Protein 4EW6 (pdb70)

CATH classification: 3.40.50.720 (+1 more: 3.30.360.10)

Foldseek 3Di:
DDDDQAQEEEEEDDDDCCVPFVVVLQVPDRNYDDAEYEDPPDDDPPHHYYPDLVVVVPCVSHAAYEYAPQPVGLVSLLVCLVSLHAYHAEPPRHLDPVSVVVSVVSNVVSLHAYERAQLLCVAPQLVVLQVVLVPFAFAAKEWEAAEACCVPPNPDDQCQAQSNAALVVSVLLLVSSCCRRHPFAKAWPAKAFEPEPDGPHGAKMWTWIQGPVGHIYIYIGHHHCPDDGWGWMKTQTPLGIIQTDSNHWDARVRNTDDDTDRSSVSVVVSSVCVVVSYYHNDCSSVVRSVNNCSYDYHYDYHDD

Structure (mmCIF, N/CA/C/O backbone):
data_4EW6
#
_entry.id   4EW6
#
_cell.length_a   52.109
_cell.length_b   52.109
_cell.length_c   265.344
_cell.angle_alpha   90.00
_cell.angle_beta   90.00
_cell.angle_gamma   90.00
#
_symmetry.space_group_name_H-M   'P 43 21 2'
#
loop_
_entity.id
_entity.type
_entity.pdbx_description
1 polymer 'D-galactose-1-dehydrogenase protein'
2 water water
#
loop_
_atom_site.group_PDB
_atom_site.id
_atom_site.type_symbol
_atom_site.label_atom_id
_atom_site.label_alt_id
_atom_site.label_comp_id
_atom_site.label_asym_id
_atom_site.label_entity_id
_atom_site.label_seq_id
_atom_site.pdbx_PDB_ins_code
_atom_site.Cartn_x
_atom_site.Cartn_y
_atom_site.Cartn_z
_atom_site.occupancy
_atom_site.B_iso_or_equiv
_atom_site.auth_seq_id
_atom_site.auth_comp_id
_atom_site.auth_asym_id
_atom_site.auth_atom_id
_atom_site.pdbx_PDB_model_num
ATOM 1 N N . TYR A 1 19 ? 38.918 20.577 26.079 1.00 54.88 -4 TYR A N 1
ATOM 2 C CA . TYR A 1 19 ? 38.290 20.852 27.397 1.00 54.36 -4 TYR A CA 1
ATOM 3 C C . TYR A 1 19 ? 36.869 20.307 27.424 1.00 53.04 -4 TYR A C 1
ATOM 4 O O . TYR A 1 19 ? 36.332 19.884 26.399 1.00 53.09 -4 TYR A O 1
ATOM 13 N N . PHE A 1 20 ? 36.275 20.315 28.609 1.00 51.17 -3 PHE A N 1
ATOM 14 C CA . PHE A 1 20 ? 34.983 19.688 28.837 1.00 49.50 -3 PHE A CA 1
ATOM 15 C C . PHE A 1 20 ? 33.806 20.582 28.449 1.00 49.17 -3 PHE A C 1
ATOM 16 O O . PHE A 1 20 ? 33.757 21.761 28.802 1.00 49.08 -3 PHE A O 1
ATOM 24 N N . GLN A 1 21 ? 32.850 20.019 27.727 1.00 48.70 -2 GLN A N 1
ATOM 25 C CA . GLN A 1 21 ? 31.651 20.777 27.391 1.00 48.65 -2 GLN A CA 1
ATOM 26 C C . GLN A 1 21 ? 30.435 20.311 28.203 1.00 47.81 -2 GLN A C 1
ATOM 27 O O . GLN A 1 21 ? 29.976 19.179 28.058 1.00 46.91 -2 GLN A O 1
ATOM 33 N N . SER A 1 22 ? 29.923 21.196 29.052 1.00 47.30 -1 SER A N 1
ATOM 34 C CA . SER A 1 22 ? 28.751 20.889 29.864 1.00 47.22 -1 SER A CA 1
ATOM 35 C C . SER A 1 22 ? 27.476 21.034 29.041 1.00 46.92 -1 SER A C 1
ATOM 36 O O . SER A 1 22 ? 27.386 21.895 28.166 1.00 47.22 -1 SER A O 1
ATOM 47 N N . SER A 1 24 ? 23.021 20.877 29.331 1.00 42.98 2 SER A N 1
ATOM 48 C CA . SER A 1 24 ? 21.810 20.804 30.116 1.00 41.45 2 SER A CA 1
ATOM 49 C C . SER A 1 24 ? 20.900 19.712 29.478 1.00 39.89 2 SER A C 1
ATOM 50 O O . SER A 1 24 ? 21.056 19.385 28.297 1.00 38.84 2 SER A O 1
ATOM 53 N N . PRO A 1 25 ? 19.986 19.115 30.264 1.00 38.89 3 PRO A N 1
ATOM 54 C CA . PRO A 1 25 ? 19.114 18.093 29.653 1.00 38.41 3 PRO A CA 1
ATOM 55 C C . PRO A 1 25 ? 18.120 18.656 28.613 1.00 37.06 3 PRO A C 1
ATOM 56 O O . PRO A 1 25 ? 17.744 19.838 28.651 1.00 36.57 3 PRO A O 1
ATOM 60 N N . ILE A 1 26 ? 17.736 17.800 27.677 1.00 35.21 4 ILE A N 1
ATOM 61 C CA . ILE A 1 26 ? 16.615 18.089 26.790 1.00 33.81 4 ILE A CA 1
ATOM 62 C C . ILE A 1 26 ? 15.331 17.845 27.610 1.00 32.14 4 ILE A C 1
ATOM 63 O O . ILE A 1 26 ? 15.115 16.751 28.122 1.00 32.69 4 ILE A O 1
ATOM 68 N N . ASN A 1 27 ? 14.508 18.866 27.771 1.00 30.57 5 ASN A N 1
ATOM 69 C CA . ASN A 1 27 ? 13.252 18.720 28.505 1.00 30.17 5 ASN A CA 1
ATOM 70 C C . ASN A 1 27 ? 12.225 17.956 27.659 1.00 29.35 5 ASN A C 1
ATOM 71 O O . ASN A 1 27 ? 11.873 18.382 26.553 1.00 28.19 5 ASN A O 1
ATOM 76 N N . LEU A 1 28 ? 11.793 16.806 28.176 1.00 29.06 6 LEU A N 1
ATOM 77 C CA . LEU A 1 28 ? 10.937 15.855 27.457 1.00 28.45 6 LEU A CA 1
ATOM 78 C C . LEU A 1 28 ? 9.513 15.764 28.023 1.00 28.31 6 LEU A C 1
ATOM 79 O O . LEU A 1 28 ? 9.313 15.796 29.240 1.00 28.68 6 LEU A O 1
ATOM 84 N N . ALA A 1 29 ? 8.525 15.651 27.136 1.00 26.69 7 ALA A N 1
ATOM 85 C CA . ALA A 1 29 ? 7.173 15.312 27.566 1.00 26.02 7 ALA A CA 1
ATOM 86 C C . ALA A 1 29 ? 6.763 13.964 26.954 1.00 25.67 7 ALA A C 1
ATOM 87 O O . ALA A 1 29 ? 7.213 13.609 25.869 1.00 25.41 7 ALA A O 1
ATOM 89 N N . ILE A 1 30 ? 5.934 13.212 27.646 1.00 26.76 8 ILE A N 1
ATOM 90 C CA . ILE A 1 30 ? 5.406 11.958 27.094 1.00 27.84 8 ILE A CA 1
ATOM 91 C C . ILE A 1 30 ? 3.958 12.081 26.889 1.00 28.22 8 ILE A C 1
ATOM 92 O O . ILE A 1 30 ? 3.253 12.508 27.775 1.00 29.73 8 ILE A O 1
ATOM 97 N N . VAL A 1 31 ? 3.500 11.710 25.710 1.00 29.25 9 VAL A N 1
ATOM 98 C CA . VAL A 1 31 ? 2.094 11.672 25.418 1.00 30.49 9 VAL A CA 1
ATOM 99 C C . VAL A 1 31 ? 1.727 10.221 25.147 1.00 31.87 9 VAL A C 1
ATOM 100 O O . VAL A 1 31 ? 2.339 9.563 24.290 1.00 31.55 9 VAL A O 1
ATOM 104 N N . GLY A 1 32 ? 0.751 9.726 25.904 1.00 33.29 10 GLY A N 1
ATOM 105 C CA . GLY A 1 32 ? 0.252 8.375 25.761 1.00 36.24 10 GLY A CA 1
ATOM 106 C C . GLY A 1 32 ? 0.605 7.444 26.911 1.00 38.15 10 GLY A C 1
ATOM 107 O O . GLY A 1 32 ? 1.495 7.721 27.713 1.00 37.85 10 GLY A O 1
ATOM 108 N N . VAL A 1 33 ? -0.096 6.313 26.966 1.00 40.02 11 VAL A N 1
ATOM 109 C CA . VAL A 1 33 ? 0.092 5.323 28.026 1.00 41.83 11 VAL A CA 1
ATOM 110 C C . VAL A 1 33 ? 0.078 3.903 27.437 1.00 42.32 11 VAL A C 1
ATOM 111 O O . VAL A 1 33 ? -0.093 3.716 26.224 1.00 43.09 11 VAL A O 1
ATOM 115 N N . GLY A 1 34 ? 0.265 2.909 28.297 1.00 42.45 12 GLY A N 1
ATOM 116 C CA . GLY A 1 34 ? 0.237 1.536 27.862 1.00 42.02 12 GLY A CA 1
ATOM 117 C C . GLY A 1 34 ? 1.471 0.822 28.316 1.00 42.04 12 GLY A C 1
ATOM 118 O O . GLY A 1 34 ? 2.353 1.401 28.969 1.00 41.71 12 GLY A O 1
ATOM 119 N N . LYS A 1 35 ? 1.512 -0.449 27.946 1.00 42.00 13 LYS A N 1
ATOM 120 C CA . LYS A 1 35 ? 2.592 -1.363 28.266 1.00 42.09 13 LYS A CA 1
ATOM 121 C C . LYS A 1 35 ? 4.027 -0.897 27.894 1.00 41.11 13 LYS A C 1
ATOM 122 O O . LYS A 1 35 ? 4.940 -0.973 28.726 1.00 41.37 13 LYS A O 1
ATOM 128 N N . ILE A 1 36 ? 4.206 -0.461 26.644 1.00 39.84 14 ILE A N 1
ATOM 129 C CA . ILE A 1 36 ? 5.474 0.038 26.102 1.00 38.88 14 ILE A CA 1
ATOM 130 C C . ILE A 1 36 ? 5.921 1.308 26.850 1.00 37.66 14 ILE A C 1
ATOM 131 O O . ILE A 1 36 ? 7.119 1.496 27.098 1.00 37.47 14 ILE A O 1
ATOM 136 N N . VAL A 1 37 ? 4.959 2.147 27.237 1.00 36.28 15 VAL A N 1
ATOM 137 C CA . VAL A 1 37 ? 5.251 3.326 28.045 1.00 35.61 15 VAL A CA 1
ATOM 138 C C . VAL A 1 37 ? 5.883 2.947 29.409 1.00 35.98 15 VAL A C 1
ATOM 139 O O . VAL A 1 37 ? 6.943 3.477 29.753 1.00 35.50 15 VAL A O 1
ATOM 143 N N . ARG A 1 38 ? 5.266 2.005 30.139 1.00 35.88 16 ARG A N 1
ATOM 144 C CA . ARG A 1 38 ? 5.810 1.492 31.428 1.00 36.50 16 ARG A CA 1
ATOM 145 C C . ARG A 1 38 ? 7.057 0.609 31.327 1.00 35.23 16 ARG A C 1
ATOM 146 O O . ARG A 1 38 ? 7.957 0.730 32.143 1.00 34.39 16 ARG A O 1
ATOM 154 N N . ASP A 1 39 ? 7.079 -0.324 30.376 1.00 34.98 17 ASP A N 1
ATOM 155 C CA . ASP A 1 39 ? 8.190 -1.308 30.289 1.00 35.16 17 ASP A CA 1
ATOM 156 C C . ASP A 1 39 ? 9.411 -0.743 29.580 1.00 33.95 17 ASP A C 1
ATOM 157 O O . ASP A 1 39 ? 10.541 -1.174 29.833 1.00 34.19 17 ASP A O 1
ATOM 162 N N . GLN A 1 40 ? 9.187 0.185 28.653 1.00 32.44 18 GLN A N 1
ATOM 163 C CA . GLN A 1 40 ? 10.290 0.648 27.814 1.00 31.29 18 GLN A CA 1
ATOM 164 C C . GLN A 1 40 ? 10.618 2.124 27.898 1.00 30.62 18 GLN A C 1
ATOM 165 O O . GLN A 1 40 ? 11.798 2.510 28.129 1.00 31.23 18 GLN A O 1
ATOM 171 N N . HIS A 1 41 ? 9.612 2.966 27.681 1.00 29.72 19 HIS A N 1
ATOM 172 C CA . HIS A 1 41 ? 9.894 4.410 27.601 1.00 29.18 19 HIS A CA 1
ATOM 173 C C . HIS A 1 41 ? 10.370 4.965 28.933 1.00 28.53 19 HIS A C 1
ATOM 174 O O . HIS A 1 41 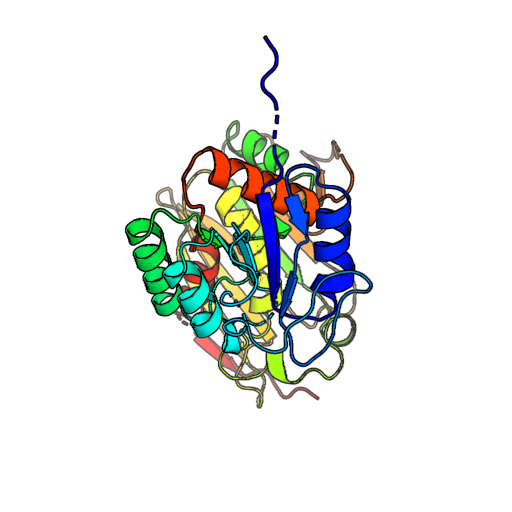? 11.519 5.364 29.060 1.00 29.25 19 HIS A O 1
ATOM 181 N N . LEU A 1 42 ? 9.500 4.956 29.930 1.00 27.95 20 LEU A N 1
ATOM 182 C CA . LEU A 1 42 ? 9.830 5.532 31.221 1.00 29.02 20 LEU A CA 1
ATOM 183 C C . LEU A 1 42 ? 11.170 5.014 31.807 1.00 29.27 20 LEU A C 1
ATOM 184 O O . LEU A 1 42 ? 12.016 5.826 32.193 1.00 29.29 20 LEU A O 1
ATOM 189 N N . PRO A 1 43 ? 11.355 3.671 31.874 1.00 29.59 21 PRO A N 1
ATOM 190 C CA . PRO A 1 43 ? 12.652 3.141 32.313 1.00 29.76 21 PRO A CA 1
ATOM 191 C C . PRO A 1 43 ? 13.860 3.626 31.518 1.00 29.73 21 PRO A C 1
ATOM 192 O O . PRO A 1 43 ? 14.892 3.882 32.122 1.00 30.04 21 PRO A O 1
ATOM 196 N N . SER A 1 44 ? 13.764 3.724 30.191 1.00 28.78 22 SER A N 1
ATOM 197 C CA . SER A 1 44 ? 14.897 4.229 29.438 1.00 28.52 22 SER A CA 1
ATOM 198 C C . SER A 1 44 ? 15.110 5.715 29.705 1.00 28.44 22 SER A C 1
ATOM 199 O O . SER A 1 44 ? 16.247 6.180 29.764 1.00 28.12 22 SER A O 1
ATOM 202 N N . ILE A 1 45 ? 14.020 6.459 29.859 1.00 28.73 23 ILE A N 1
ATOM 203 C CA . ILE A 1 45 ? 14.146 7.887 30.091 1.00 29.63 23 ILE A CA 1
ATOM 204 C C . ILE A 1 45 ? 14.819 8.109 31.444 1.00 30.92 23 ILE A C 1
ATOM 205 O O . ILE A 1 45 ? 15.776 8.899 31.544 1.00 30.36 23 ILE A O 1
ATOM 210 N N . ALA A 1 46 ? 14.352 7.369 32.459 1.00 32.03 24 ALA A N 1
ATOM 211 C CA . ALA A 1 46 ? 14.914 7.459 33.819 1.00 33.37 24 ALA A CA 1
ATOM 212 C C . ALA A 1 46 ? 16.441 7.295 33.852 1.00 34.22 24 ALA A C 1
ATOM 213 O O . ALA A 1 46 ? 17.090 7.988 34.624 1.00 34.78 24 ALA A O 1
ATOM 215 N N . LYS A 1 47 ? 17.000 6.414 33.013 1.00 34.87 25 LYS A N 1
ATOM 216 C CA . LYS A 1 47 ? 18.456 6.227 32.931 1.00 36.08 25 LYS A CA 1
ATOM 217 C C . LYS A 1 47 ? 19.175 7.257 32.086 1.00 35.74 25 LYS A C 1
ATOM 218 O O . LYS A 1 47 ? 20.403 7.384 32.189 1.00 36.40 25 LYS A O 1
ATOM 224 N N . ASN A 1 48 ? 18.462 7.961 31.210 1.00 34.83 26 ASN A N 1
ATOM 225 C CA . ASN A 1 48 ? 19.163 8.838 30.251 1.00 34.08 26 ASN A CA 1
ATOM 226 C C . ASN A 1 48 ? 19.341 10.271 30.729 1.00 33.78 26 ASN A C 1
ATOM 227 O O . ASN A 1 48 ? 18.370 10.997 30.881 1.00 34.57 26 ASN A O 1
ATOM 232 N N . ALA A 1 49 ? 20.586 10.685 30.945 1.00 33.46 27 ALA A N 1
ATOM 233 C CA . ALA A 1 49 ? 20.855 11.980 31.567 1.00 33.24 27 ALA A CA 1
ATOM 234 C C . ALA A 1 49 ? 20.722 13.168 30.608 1.00 33.34 27 ALA A C 1
ATOM 235 O O . ALA A 1 49 ? 20.703 14.321 31.045 1.00 33.97 27 ALA A O 1
ATOM 237 N N . ASN A 1 50 ? 20.621 12.904 29.305 1.00 32.79 28 ASN A N 1
ATOM 238 C CA . ASN A 1 50 ? 20.397 13.982 28.331 1.00 31.53 28 ASN A CA 1
ATOM 239 C C . ASN A 1 50 ? 18.956 14.440 28.251 1.00 30.14 28 ASN A C 1
ATOM 240 O O . ASN A 1 50 ? 18.655 15.373 27.538 1.00 31.10 28 ASN A O 1
ATOM 245 N N . PHE A 1 51 ? 18.079 13.787 29.000 1.00 28.97 29 PHE A N 1
ATOM 246 C CA . PHE A 1 51 ? 16.655 14.114 29.027 1.00 28.06 29 PHE A CA 1
ATOM 247 C C . PHE A 1 51 ? 16.177 14.383 30.463 1.00 28.80 29 PHE A C 1
ATOM 248 O O . PHE A 1 51 ? 16.608 13.745 31.421 1.00 27.88 29 PHE A O 1
ATOM 256 N N . LYS A 1 52 ? 15.252 15.314 30.594 1.00 29.15 30 LYS A N 1
ATOM 257 C CA . LYS A 1 52 ? 14.585 15.527 31.852 1.00 30.11 30 LYS A CA 1
ATOM 258 C C . LYS A 1 52 ? 13.126 15.365 31.547 1.00 29.50 30 LYS A C 1
ATOM 259 O O . LYS A 1 52 ? 12.632 16.052 30.671 1.00 30.31 30 LYS A O 1
ATOM 265 N N . LEU A 1 53 ? 12.429 14.490 32.258 1.00 29.99 31 LEU A N 1
ATOM 266 C CA . LEU A 1 53 ? 11.000 14.289 32.001 1.00 30.50 31 LEU A CA 1
ATOM 267 C C . LEU A 1 53 ? 10.254 15.320 32.788 1.00 31.64 31 LEU A C 1
ATOM 268 O O . LEU A 1 53 ? 10.226 15.263 34.027 1.00 32.08 31 LEU A O 1
ATOM 273 N N . VAL A 1 54 ? 9.654 16.258 32.072 1.00 31.55 32 VAL A N 1
ATOM 274 C CA . VAL A 1 54 ? 9.071 17.424 32.683 1.00 32.99 32 VAL A CA 1
ATOM 275 C C . VAL A 1 54 ? 7.533 17.385 32.707 1.00 33.01 32 VAL A C 1
ATOM 276 O O . VAL A 1 54 ? 6.926 18.050 33.539 1.00 34.46 32 VAL A O 1
ATOM 280 N N . ALA A 1 55 ? 6.903 16.624 31.811 1.00 32.59 33 ALA A N 1
ATOM 281 C CA . ALA A 1 55 ? 5.430 16.541 31.759 1.00 31.28 33 ALA A CA 1
ATOM 282 C C . ALA A 1 55 ? 4.908 15.316 31.019 1.00 30.62 33 ALA A C 1
ATOM 283 O O . ALA A 1 55 ? 5.638 14.715 30.228 1.00 30.44 33 ALA A O 1
ATOM 285 N N . THR A 1 56 ? 3.645 14.966 31.285 1.00 30.06 34 THR A N 1
ATOM 286 C CA . THR A 1 56 ? 2.901 13.917 30.573 1.00 31.50 34 THR A CA 1
ATOM 287 C C . THR A 1 56 ? 1.544 14.452 30.151 1.00 31.67 34 THR A C 1
ATOM 288 O O . THR A 1 56 ? 1.011 15.357 30.787 1.00 33.26 34 THR A O 1
ATOM 292 N N . ALA A 1 57 ? 0.982 13.896 29.091 1.00 31.40 35 ALA A N 1
ATOM 293 C CA . ALA A 1 57 ? -0.327 14.315 28.614 1.00 31.56 35 ALA A CA 1
ATOM 294 C C . ALA A 1 57 ? -1.028 13.044 28.261 1.00 31.82 35 ALA A C 1
ATOM 295 O O . ALA A 1 57 ? -0.489 12.227 27.505 1.00 31.88 35 ALA A O 1
ATOM 297 N N . SER A 1 58 ? -2.215 12.864 28.819 1.00 32.31 36 SER A N 1
ATOM 298 C CA . SER A 1 58 ? -2.993 11.662 28.611 1.00 33.42 36 SER A CA 1
ATOM 299 C C . SER A 1 58 ? -4.267 11.797 29.405 1.00 34.54 36 SER A C 1
ATOM 300 O O . SER A 1 58 ? -4.233 12.339 30.513 1.00 34.80 36 SER A O 1
ATOM 303 N N . ARG A 1 59 ? -5.372 11.294 28.854 1.00 35.47 37 ARG A N 1
ATOM 304 C CA . ARG A 1 59 ? -6.603 11.089 29.617 1.00 36.71 37 ARG A CA 1
ATOM 305 C C . ARG A 1 59 ? -6.583 9.665 30.256 1.00 37.18 37 ARG A C 1
ATOM 306 O O . ARG A 1 59 ? -7.596 9.212 30.829 1.00 37.88 37 ARG A O 1
ATOM 314 N N . HIS A 1 60 ? -5.482 8.929 30.143 1.00 36.16 38 HIS A N 1
ATOM 315 C CA . HIS A 1 60 ? -5.526 7.556 30.686 1.00 37.05 38 HIS A CA 1
ATOM 316 C C . HIS A 1 60 ? -4.494 7.276 31.764 1.00 36.36 38 HIS A C 1
ATOM 317 O O . HIS A 1 60 ? -4.252 6.124 32.109 1.00 36.53 38 HIS A O 1
ATOM 324 N N . GLY A 1 61 ? -3.921 8.334 32.324 1.00 35.96 39 GLY A N 1
ATOM 325 C CA . GLY A 1 61 ? -2.902 8.156 33.352 1.00 36.12 39 GLY A CA 1
ATOM 326 C C . GLY A 1 61 ? -1.829 9.227 33.476 1.00 36.08 39 GLY A C 1
ATOM 327 O O . GLY A 1 61 ? -1.564 10.021 32.549 1.00 35.54 39 GLY A O 1
ATOM 328 N N . THR A 1 62 ? -1.225 9.229 34.656 1.00 35.78 40 THR A N 1
ATOM 329 C CA . THR A 1 62 ? -0.214 10.175 35.035 1.00 35.92 40 THR A CA 1
ATOM 330 C C . THR A 1 62 ? 1.043 9.450 35.514 1.00 36.16 40 THR A C 1
ATOM 331 O O . THR A 1 62 ? 1.075 8.215 35.619 1.00 36.11 40 THR A O 1
ATOM 335 N N . VAL A 1 63 ? 2.070 10.239 35.814 1.00 36.59 41 VAL A N 1
ATOM 336 C CA . VAL A 1 63 ? 3.307 9.727 36.341 1.00 37.65 41 VAL A CA 1
ATOM 337 C C . VAL A 1 63 ? 3.540 10.450 37.676 1.00 38.86 41 VAL A C 1
ATOM 338 O O . VAL A 1 63 ? 3.496 11.678 37.726 1.00 38.26 41 VAL A O 1
ATOM 342 N N . GLU A 1 64 ? 3.701 9.680 38.762 1.00 40.15 42 GLU A N 1
ATOM 343 C CA . GLU A 1 64 ? 3.891 10.247 40.103 1.00 41.76 42 GLU A CA 1
ATOM 344 C C . GLU A 1 64 ? 5.047 11.255 40.155 1.00 41.62 42 GLU A C 1
ATOM 345 O O . GLU A 1 64 ? 6.159 10.949 39.733 1.00 41.52 42 GLU A O 1
ATOM 351 N N . GLY A 1 65 ? 4.768 12.440 40.698 1.00 41.26 43 GLY A N 1
ATOM 352 C CA . GLY A 1 65 ? 5.744 13.523 40.795 1.00 40.62 43 GLY A CA 1
ATOM 353 C C . GLY A 1 65 ? 6.131 14.226 39.496 1.00 40.33 43 GLY A C 1
ATOM 354 O O . GLY A 1 65 ? 7.097 14.992 39.454 1.00 39.88 43 GLY A O 1
ATOM 355 N N . VAL A 1 66 ? 5.389 13.981 38.422 1.00 39.50 44 VAL A N 1
ATOM 356 C CA . VAL A 1 66 ? 5.657 14.684 37.168 1.00 38.21 44 VAL A CA 1
ATOM 357 C C . VAL A 1 66 ? 4.399 15.474 36.850 1.00 37.73 44 VAL A C 1
ATOM 358 O O . VAL A 1 66 ? 3.298 14.926 36.953 1.00 37.46 44 VAL A O 1
ATOM 362 N N . ASN A 1 67 ? 4.540 16.754 36.493 1.00 36.56 45 ASN A N 1
ATOM 363 C CA . ASN A 1 67 ? 3.368 17.514 36.067 1.00 36.64 45 ASN A CA 1
ATOM 364 C C . ASN A 1 67 ? 2.550 16.796 34.986 1.00 36.37 45 ASN A C 1
ATOM 365 O O . ASN A 1 67 ? 3.111 16.334 3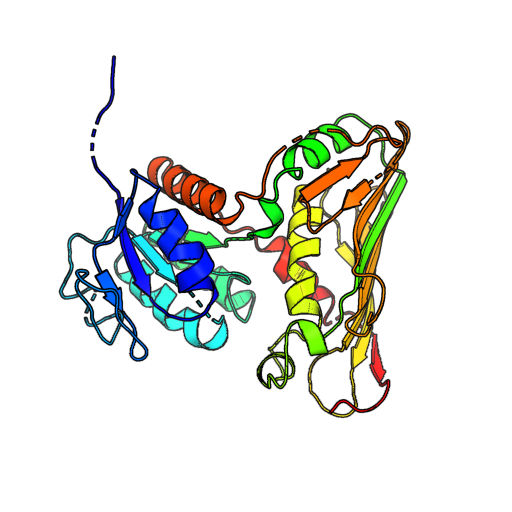3.990 1.00 36.13 45 ASN A O 1
ATOM 370 N N . SER A 1 68 ? 1.239 16.696 35.206 1.00 35.41 46 SER A N 1
ATOM 371 C CA . SER A 1 68 ? 0.329 15.990 34.312 1.00 34.38 46 SER A CA 1
ATOM 372 C C . SER A 1 68 ? -0.702 16.926 33.662 1.00 34.16 46 SER A C 1
ATOM 373 O O . SER A 1 68 ? -1.058 17.961 34.217 1.00 33.05 46 SER A O 1
ATOM 376 N N . TYR A 1 69 ? -1.137 16.560 32.454 1.00 34.14 47 TYR A N 1
ATOM 377 C CA . TYR A 1 69 ? -2.160 17.293 31.703 1.00 33.55 47 TYR A CA 1
ATOM 378 C C . TYR A 1 69 ? -2.987 16.239 30.976 1.00 33.70 47 TYR A C 1
ATOM 379 O O . TYR A 1 69 ? -2.516 15.121 30.778 1.00 34.12 47 TYR A O 1
ATOM 388 N N . THR A 1 70 ? -4.213 16.591 30.615 1.00 33.37 48 THR A N 1
ATOM 389 C CA . THR A 1 70 ? -5.133 15.702 29.923 1.00 33.61 48 THR A CA 1
ATOM 390 C C . THR A 1 70 ? -5.023 15.823 28.405 1.00 34.24 48 THR A C 1
ATOM 391 O O . THR A 1 70 ? -5.372 14.882 27.703 1.00 34.80 48 THR A O 1
ATOM 395 N N . THR A 1 71 ? -4.609 16.989 27.908 1.00 34.74 49 THR A N 1
ATOM 396 C CA . THR A 1 71 ? -4.371 17.167 26.482 1.00 35.66 49 THR A CA 1
ATOM 397 C C . THR A 1 71 ? -2.987 17.753 26.148 1.00 36.04 49 THR A C 1
ATOM 398 O O . THR A 1 71 ? -2.391 18.512 26.926 1.00 35.34 49 THR A O 1
ATOM 402 N N . ILE A 1 72 ? -2.488 17.374 24.969 1.00 36.31 50 ILE A N 1
ATOM 403 C CA . ILE A 1 72 ? -1.205 17.838 24.500 1.00 35.82 50 ILE A CA 1
ATOM 404 C C . ILE A 1 72 ? -1.206 19.363 24.392 1.00 36.59 50 ILE A C 1
ATOM 405 O O . ILE A 1 72 ? -0.202 19.989 24.744 1.00 35.93 50 ILE A O 1
ATOM 410 N N . GLU A 1 73 ? -2.324 19.956 23.951 1.00 37.93 51 GLU A N 1
ATOM 411 C CA . GLU A 1 73 ? -2.429 21.428 23.860 1.00 39.11 51 GLU A CA 1
ATOM 412 C C . GLU A 1 73 ? -2.351 22.060 25.223 1.00 38.92 51 GLU A C 1
ATOM 413 O O . GLU A 1 73 ? -1.670 23.067 25.385 1.00 38.61 51 GLU A O 1
ATOM 419 N N . ALA A 1 74 ? -3.053 21.492 26.210 1.00 38.90 52 ALA A N 1
ATOM 420 C CA . ALA A 1 74 ? -2.940 22.013 27.579 1.00 39.59 52 ALA A CA 1
ATOM 421 C C . ALA A 1 74 ? -1.474 21.989 28.035 1.00 39.80 52 ALA A C 1
ATOM 422 O O . ALA A 1 74 ? -0.982 22.915 28.684 1.00 39.52 52 ALA A O 1
ATOM 432 N N . LEU A 1 76 ? 1.394 21.901 26.205 1.00 40.57 54 LEU A N 1
ATOM 433 C CA . LEU A 1 76 ? 2.272 22.785 25.419 1.00 41.10 54 LEU A CA 1
ATOM 434 C C . LEU A 1 76 ? 2.087 24.227 25.836 1.00 41.65 54 LEU A C 1
ATOM 435 O O . LEU A 1 76 ? 3.048 24.993 25.825 1.00 42.62 54 LEU A O 1
ATOM 440 N N . ASP A 1 77 ? 0.850 24.606 26.169 1.00 42.55 55 ASP A N 1
ATOM 441 C CA . ASP A 1 77 ? 0.565 25.943 26.745 1.00 43.19 55 ASP A CA 1
ATOM 442 C C . ASP A 1 77 ? 1.291 26.150 28.070 1.00 42.41 55 ASP A C 1
ATOM 443 O O . ASP A 1 77 ? 2.017 27.125 28.219 1.00 42.09 55 ASP A O 1
ATOM 448 N N . ALA A 1 78 ? 1.077 25.227 29.019 1.00 41.16 56 ALA A N 1
ATOM 449 C CA . ALA A 1 78 ? 1.553 25.402 30.392 1.00 40.82 56 ALA A CA 1
ATOM 450 C C . ALA A 1 78 ? 3.016 25.073 30.651 1.00 40.69 56 ALA A C 1
ATOM 451 O O . ALA A 1 78 ? 3.516 25.405 31.717 1.00 40.63 56 ALA A O 1
ATOM 453 N N . GLU A 1 79 ? 3.702 24.420 29.715 1.00 39.94 57 GLU A N 1
ATOM 454 C CA . GLU A 1 79 ? 5.084 24.010 29.967 1.00 39.82 57 GLU A CA 1
ATOM 455 C C . GLU A 1 79 ? 6.040 24.517 28.873 1.00 39.46 57 GLU A C 1
ATOM 456 O O . GLU A 1 79 ? 6.534 23.717 28.057 1.00 39.75 57 GLU A O 1
ATOM 462 N N . PRO A 1 80 ? 6.310 25.844 28.850 1.00 38.09 58 PRO A N 1
ATOM 463 C CA . PRO A 1 80 ? 7.057 26.407 27.725 1.00 37.06 58 PRO A CA 1
ATOM 464 C C . PRO A 1 80 ? 8.494 25.910 27.692 1.00 36.23 58 PRO A C 1
ATOM 465 O O . PRO A 1 80 ? 9.153 26.005 26.650 1.00 36.44 58 PRO A O 1
ATOM 469 N N . SER A 1 81 ? 8.988 25.366 28.800 1.00 34.95 59 SER A N 1
ATOM 470 C CA . SER A 1 81 ? 10.367 24.853 28.806 1.00 34.23 59 SER A CA 1
ATOM 471 C C . SER A 1 81 ? 10.570 23.528 28.015 1.00 33.16 59 SER A C 1
ATOM 472 O O . SER A 1 81 ? 11.713 23.082 27.855 1.00 32.00 59 SER A O 1
ATOM 475 N N . ILE A 1 82 ? 9.471 22.903 27.555 1.00 32.09 60 ILE A N 1
ATOM 476 C CA . ILE A 1 82 ? 9.529 21.644 26.781 1.00 31.45 60 ILE A CA 1
ATOM 477 C C . ILE A 1 82 ? 10.337 21.849 25.501 1.00 30.49 60 ILE A C 1
ATOM 478 O O . ILE A 1 82 ? 10.151 22.847 24.817 1.00 30.73 60 ILE A O 1
ATOM 483 N N . ASP A 1 83 ? 11.244 20.914 25.217 1.00 28.97 61 ASP A N 1
ATOM 484 C CA . ASP A 1 83 ? 12.040 20.871 23.972 1.00 28.00 61 ASP A CA 1
ATOM 485 C C . ASP A 1 83 ? 11.625 19.695 23.048 1.00 27.36 61 ASP A C 1
ATOM 486 O O . ASP A 1 83 ? 11.795 19.763 21.836 1.00 27.10 61 ASP A O 1
ATOM 491 N N . ALA A 1 84 ? 11.137 18.599 23.624 1.00 26.47 62 ALA A N 1
ATOM 492 C CA . ALA A 1 84 ? 10.808 17.417 22.820 1.00 26.63 62 ALA A CA 1
ATOM 493 C C . ALA A 1 84 ? 9.662 16.630 23.418 1.00 26.15 62 ALA A C 1
ATOM 494 O O . ALA A 1 84 ? 9.335 16.800 24.600 1.00 26.07 62 ALA A O 1
ATOM 496 N N . VAL A 1 85 ? 9.075 15.764 22.596 1.00 26.34 63 VAL A N 1
ATOM 497 C CA . VAL A 1 85 ? 7.905 14.982 22.955 1.00 26.84 63 VAL A CA 1
ATOM 498 C C . VAL A 1 85 ? 8.080 13.550 22.392 1.00 26.67 63 VAL A C 1
ATOM 499 O O . VAL A 1 85 ? 8.485 13.395 21.265 1.00 27.07 63 VAL A O 1
ATOM 503 N N . SER A 1 86 ? 7.783 12.529 23.186 1.00 27.24 64 SER A N 1
ATOM 504 C CA . SER A 1 86 ? 7.685 11.134 22.740 1.00 28.58 64 SER A CA 1
ATOM 505 C C . SER A 1 86 ? 6.227 10.756 22.666 1.00 29.36 64 SER A C 1
ATOM 506 O O . SER A 1 86 ? 5.508 10.898 23.658 1.00 29.91 64 SER A O 1
ATOM 509 N N . LEU A 1 87 ? 5.783 10.299 21.503 1.00 30.17 65 LEU A N 1
ATOM 510 C CA . LEU A 1 87 ? 4.373 10.108 21.238 1.00 31.46 65 LEU A CA 1
ATOM 511 C C . LEU A 1 87 ? 4.101 8.600 21.120 1.00 34.28 65 LEU A C 1
ATOM 512 O O . LEU A 1 87 ? 4.512 7.940 20.147 1.00 33.91 65 LEU A O 1
ATOM 517 N N . CYS A 1 88 ? 3.398 8.054 22.100 1.00 37.20 66 CYS A N 1
ATOM 518 C CA . CYS A 1 88 ? 3.492 6.617 22.332 1.00 40.53 66 CYS A CA 1
ATOM 519 C C . CYS A 1 88 ? 2.208 5.893 22.030 1.00 42.62 66 CYS A C 1
ATOM 520 O O . CYS A 1 88 ? 2.181 4.662 22.044 1.00 43.51 66 CYS A O 1
ATOM 531 N N . PRO A 1 90 ? -1.004 4.568 19.589 1.00 49.67 68 PRO A N 1
ATOM 532 C CA . PRO A 1 90 ? -1.041 3.851 18.299 1.00 49.89 68 PRO A CA 1
ATOM 533 C C . PRO A 1 90 ? -1.050 4.863 17.129 1.00 50.10 68 PRO A C 1
ATOM 534 O O . PRO A 1 90 ? -1.334 6.038 17.365 1.00 49.65 68 PRO A O 1
ATOM 538 N N . PRO A 1 91 ? -0.716 4.418 15.889 1.00 50.07 69 PRO A N 1
ATOM 539 C CA . PRO A 1 91 ? -0.677 5.342 14.756 1.00 50.39 69 PRO A CA 1
ATOM 540 C C . PRO A 1 91 ? -2.006 6.026 14.434 1.00 50.46 69 PRO A C 1
ATOM 541 O O . PRO A 1 91 ? -1.986 7.127 13.880 1.00 49.98 69 PRO A O 1
ATOM 545 N N . GLN A 1 92 ? -3.132 5.401 14.799 1.00 50.86 70 GLN A N 1
ATOM 546 C CA . GLN A 1 92 ? -4.470 5.964 14.524 1.00 51.16 70 GLN A CA 1
ATOM 547 C C . GLN A 1 92 ? -4.619 7.410 14.994 1.00 50.47 70 GLN A C 1
ATOM 548 O O . GLN A 1 92 ? -4.904 8.303 14.183 1.00 51.11 70 GLN A O 1
ATOM 554 N N . TYR A 1 93 ? -4.410 7.629 16.297 1.00 48.76 71 TYR A N 1
ATOM 555 C CA . TYR A 1 93 ? -4.682 8.916 16.945 1.00 46.80 71 TYR A CA 1
ATOM 556 C C . TYR A 1 93 ? -3.539 9.912 16.764 1.00 44.96 71 TYR A C 1
ATOM 557 O O . TYR A 1 93 ? -3.633 11.089 17.149 1.00 45.47 71 TYR A O 1
ATOM 559 N N . ARG A 1 94 ? -2.460 9.436 16.167 1.00 42.02 72 ARG A N 1
ATOM 560 C CA . ARG A 1 94 ? -1.165 10.025 16.422 1.00 38.74 72 ARG A CA 1
ATOM 561 C C . ARG A 1 94 ? -0.751 11.225 15.547 1.00 36.43 72 ARG A C 1
ATOM 562 O O . ARG A 1 94 ? 0.074 12.025 15.976 1.00 35.51 72 ARG A O 1
ATOM 570 N N . TYR A 1 95 ? -1.304 11.343 14.341 1.00 34.26 73 TYR A N 1
ATOM 571 C CA . TYR A 1 95 ? -1.031 12.474 13.455 1.00 32.45 73 TYR A CA 1
ATOM 572 C C . TYR A 1 95 ? -1.247 13.834 14.131 1.00 31.52 73 TYR A C 1
ATOM 573 O O . TYR A 1 95 ? -0.322 14.669 14.163 1.00 29.73 73 TYR A O 1
ATOM 582 N N . GLU A 1 96 ? -2.460 14.017 14.660 1.00 30.47 74 GLU A N 1
ATOM 583 C CA . GLU A 1 96 ? -2.914 15.274 15.234 1.00 31.82 74 GLU A CA 1
ATOM 584 C C . GLU A 1 96 ? -1.956 15.712 16.344 1.00 30.33 74 GLU A C 1
ATOM 585 O O . GLU A 1 96 ? -1.566 16.860 16.415 1.00 30.34 74 GLU A O 1
ATOM 591 N N . ALA A 1 97 ? -1.511 14.769 17.155 1.00 29.64 75 ALA A N 1
ATOM 592 C CA . ALA A 1 97 ? -0.667 15.114 18.264 1.00 28.28 75 ALA A CA 1
ATOM 593 C C . ALA A 1 97 ? 0.716 15.442 17.749 1.00 27.82 75 ALA A C 1
ATOM 594 O O . ALA A 1 97 ? 1.361 16.365 18.232 1.00 26.83 75 ALA A O 1
ATOM 596 N N . ALA A 1 98 ? 1.176 14.713 16.740 1.00 27.46 76 ALA A N 1
ATOM 597 C CA . ALA A 1 98 ? 2.514 14.973 16.246 1.00 27.09 76 ALA A CA 1
ATOM 598 C C . ALA A 1 98 ? 2.517 16.326 15.575 1.00 27.17 76 ALA A C 1
ATOM 599 O O . ALA A 1 98 ? 3.487 17.055 15.664 1.00 26.60 76 ALA A O 1
ATOM 601 N N . TYR A 1 99 ? 1.413 16.650 14.929 1.00 27.20 77 TYR A N 1
ATOM 602 C CA . TYR A 1 99 ? 1.304 17.884 14.199 1.00 29.75 77 TYR A CA 1
ATOM 603 C C . TYR A 1 99 ? 1.414 19.112 15.139 1.00 29.67 77 TYR A C 1
ATOM 604 O O . TYR A 1 99 ? 2.166 20.027 14.849 1.00 28.93 77 TYR A O 1
ATOM 613 N N . LYS A 1 100 ? 0.703 19.090 16.269 1.00 30.48 78 LYS A N 1
ATOM 614 C CA . LYS A 1 100 ? 0.664 20.231 17.201 1.00 31.25 78 LYS A CA 1
ATOM 615 C C . LYS A 1 100 ? 2.004 20.432 17.868 1.00 30.72 78 LYS A C 1
ATOM 616 O O . LYS A 1 100 ? 2.418 21.565 18.131 1.00 32.47 78 LYS A O 1
ATOM 622 N N . ALA A 1 101 ? 2.677 19.329 18.148 1.00 29.14 79 ALA A N 1
ATOM 623 C CA . ALA A 1 101 ? 4.002 19.363 18.719 1.00 28.42 79 ALA A CA 1
ATOM 624 C C . ALA A 1 101 ? 5.000 20.044 17.770 1.00 28.20 79 ALA A C 1
ATOM 625 O O . ALA A 1 101 ? 5.844 20.847 18.198 1.00 28.18 79 ALA A O 1
ATOM 627 N N . LEU A 1 102 ? 4.937 19.688 16.495 1.00 28.22 80 LEU A N 1
ATOM 628 C CA . LEU A 1 102 ? 5.886 20.221 15.544 1.00 29.69 80 LEU A CA 1
ATOM 629 C C . LEU A 1 102 ? 5.567 21.693 15.254 1.00 30.54 80 LEU A C 1
ATOM 630 O O . LEU A 1 102 ? 6.469 22.497 15.092 1.00 31.31 80 LEU A O 1
ATOM 635 N N . VAL A 1 103 ? 4.277 22.010 15.202 1.00 31.65 81 VAL A N 1
ATOM 636 C CA . VAL A 1 103 ? 3.775 23.374 15.101 1.00 32.85 81 VAL A CA 1
ATOM 637 C C . VAL A 1 103 ? 4.277 24.231 16.275 1.00 33.54 81 VAL A C 1
ATOM 638 O O . VAL A 1 103 ? 4.691 25.382 16.080 1.00 34.62 81 VAL A O 1
ATOM 642 N N . ALA A 1 104 ? 4.272 23.655 17.477 1.00 32.73 82 ALA A N 1
ATOM 643 C CA . ALA A 1 104 ? 4.976 24.254 18.626 1.00 31.64 82 ALA A CA 1
ATOM 644 C C . ALA A 1 104 ? 6.487 24.293 18.487 1.00 30.78 82 ALA A C 1
ATOM 645 O O . ALA A 1 104 ? 7.149 24.962 19.271 1.00 31.34 82 ALA A O 1
ATOM 647 N N . GLY A 1 105 ? 7.069 23.566 17.542 1.00 30.63 83 GLY A N 1
ATOM 648 C CA . GLY A 1 105 ? 8.559 23.601 17.409 1.00 29.75 83 GLY A CA 1
ATOM 649 C C . GLY A 1 105 ? 9.305 22.572 18.288 1.00 29.98 83 GLY A C 1
ATOM 650 O O . GLY A 1 105 ? 10.556 22.644 18.483 1.00 29.75 83 GLY A O 1
ATOM 651 N N . LYS A 1 106 ? 8.570 21.589 18.796 1.00 27.72 84 LYS A N 1
ATOM 652 C CA . LYS A 1 106 ? 9.203 20.531 19.603 1.00 26.77 84 LYS A CA 1
ATOM 653 C C . LYS A 1 106 ? 9.740 19.416 18.743 1.00 25.91 84 LYS A C 1
ATOM 654 O O . LYS A 1 106 ? 9.162 19.093 17.714 1.00 26.44 84 LYS A O 1
ATOM 660 N N . HIS A 1 107 ? 10.858 18.838 19.135 1.00 25.47 85 HIS A N 1
ATOM 661 C CA . HIS A 1 107 ? 11.296 17.574 18.518 1.00 25.78 85 HIS A CA 1
ATOM 662 C C . HIS A 1 107 ? 10.326 16.450 18.848 1.00 24.58 85 HIS A C 1
ATOM 663 O O . HIS A 1 107 ? 9.625 16.493 19.861 1.00 24.58 85 HIS A O 1
ATOM 670 N N . VAL A 1 108 ? 10.250 15.455 17.973 1.00 23.98 86 VAL A N 1
ATOM 671 C CA . VAL A 1 108 ? 9.205 14.436 18.110 1.00 23.86 86 VAL A CA 1
ATOM 672 C C . VAL A 1 108 ? 9.700 13.033 17.896 1.00 22.76 86 VAL A C 1
ATOM 673 O O . VAL A 1 108 ? 10.277 12.707 16.861 1.00 23.11 86 VAL A O 1
ATOM 677 N N . PHE A 1 109 ? 9.471 12.210 18.903 1.00 22.50 87 PHE A N 1
ATOM 678 C CA . PHE A 1 109 ? 9.868 10.812 18.882 1.00 21.67 87 PHE A CA 1
ATOM 679 C C . PHE A 1 109 ? 8.580 10.045 18.586 1.00 21.53 87 PHE A C 1
ATOM 680 O O . PHE A 1 109 ? 7.665 10.041 19.392 1.00 20.51 87 PHE A O 1
ATOM 688 N N . LEU A 1 110 ? 8.506 9.435 17.413 1.00 21.67 88 LEU A N 1
ATOM 689 C CA . LEU A 1 110 ? 7.339 8.653 17.043 1.00 23.50 88 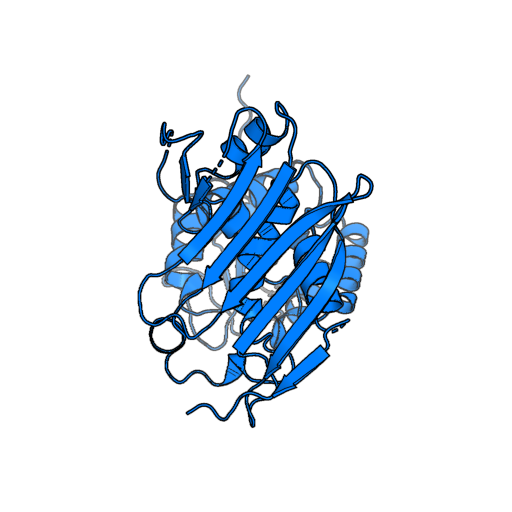LEU A CA 1
ATOM 690 C C . LEU A 1 110 ? 7.521 7.158 17.366 1.00 25.00 88 LEU A C 1
ATOM 691 O O . LEU A 1 110 ? 8.532 6.558 16.997 1.00 24.93 88 LEU A O 1
ATOM 696 N N . GLU A 1 111 ? 6.530 6.554 18.012 1.00 26.07 89 GLU A N 1
ATOM 697 C CA . GLU A 1 111 ? 6.484 5.090 18.118 1.00 27.53 89 GLU A CA 1
ATOM 698 C C . GLU A 1 111 ? 6.341 4.417 16.740 1.00 28.31 89 GLU A C 1
ATOM 699 O O . GLU A 1 111 ? 6.089 5.094 15.722 1.00 29.27 89 GLU A O 1
ATOM 705 N N . LYS A 1 112 ? 6.536 3.095 16.701 1.00 28.76 90 LYS A N 1
ATOM 706 C CA . LYS A 1 112 ? 6.547 2.299 15.453 1.00 28.14 90 LYS A CA 1
ATOM 707 C C . LYS A 1 112 ? 5.129 1.767 15.224 1.00 27.98 90 LYS A C 1
ATOM 708 O O . LYS A 1 112 ? 4.465 1.420 16.164 1.00 28.95 90 LYS A O 1
ATOM 714 N N . PRO A 1 113 ? 4.635 1.744 13.976 1.00 27.82 91 PRO A N 1
ATOM 715 C CA . PRO A 1 113 ? 5.127 2.373 12.762 1.00 27.06 91 PRO A CA 1
ATOM 716 C C . PRO A 1 113 ? 4.904 3.895 12.864 1.00 26.31 91 PRO A C 1
ATOM 717 O O . PRO A 1 113 ? 4.042 4.318 13.621 1.00 26.20 91 PRO A O 1
ATOM 721 N N . PRO A 1 114 ? 5.631 4.709 12.083 1.00 26.61 92 PRO A N 1
ATOM 722 C CA . PRO A 1 114 ? 5.532 6.183 12.342 1.00 27.00 92 PRO A CA 1
ATOM 723 C C . PRO A 1 114 ? 4.205 6.864 11.991 1.00 26.11 92 PRO A C 1
ATOM 724 O O . PRO A 1 114 ? 4.026 8.020 12.343 1.00 27.58 92 PRO A O 1
ATOM 728 N N . GLY A 1 115 ? 3.275 6.178 11.339 1.00 25.87 93 GLY A N 1
ATOM 729 C CA . GLY A 1 115 ? 1.959 6.795 11.015 1.00 24.88 93 GLY A CA 1
ATOM 730 C C . GLY A 1 115 ? 1.087 5.719 10.429 1.00 25.27 93 GLY A C 1
ATOM 731 O O . GLY A 1 115 ? 1.585 4.624 10.172 1.00 25.11 93 GLY A O 1
ATOM 732 N N . ALA A 1 116 ? -0.204 6.004 10.230 1.00 25.30 94 ALA A N 1
ATOM 733 C CA . ALA A 1 116 ? -1.167 5.014 9.698 1.00 26.18 94 ALA A CA 1
ATOM 734 C C . ALA A 1 116 ? -0.960 4.854 8.200 1.00 26.22 94 ALA A C 1
ATOM 735 O O . ALA A 1 116 ? -1.131 3.755 7.627 1.00 26.81 94 ALA A O 1
ATOM 737 N N . THR A 1 117 ? -0.617 5.977 7.571 1.00 25.35 95 THR A N 1
ATOM 738 C CA . THR A 1 117 ? -0.342 6.060 6.151 1.00 24.71 95 THR A CA 1
ATOM 739 C C . THR A 1 117 ? 1.039 6.687 5.935 1.00 24.16 95 THR A C 1
ATOM 740 O O . THR A 1 117 ? 1.558 7.442 6.778 1.00 22.73 95 THR A O 1
ATOM 744 N N . LEU A 1 118 ? 1.581 6.409 4.762 1.00 22.91 96 LEU A N 1
ATOM 745 C CA . LEU A 1 118 ? 2.806 7.019 4.305 1.00 22.45 96 LEU A CA 1
ATOM 746 C C . LEU A 1 118 ? 2.648 8.519 4.035 1.00 22.00 96 LEU A C 1
ATOM 747 O O . LEU A 1 118 ? 3.588 9.296 4.244 1.00 21.40 96 LEU A O 1
ATOM 752 N N . SER A 1 119 ? 1.473 8.909 3.543 1.00 21.39 97 SER A N 1
ATOM 753 C CA . SER A 1 119 ? 1.193 10.307 3.254 1.00 22.46 97 SER A CA 1
ATOM 754 C C . SER A 1 119 ? 1.218 11.155 4.512 1.00 22.18 97 SER A C 1
ATOM 755 O O . SER A 1 119 ? 1.822 12.224 4.491 1.00 20.86 97 SER A O 1
ATOM 758 N N . GLU A 1 120 ? 0.624 10.667 5.614 1.00 22.07 98 GLU A N 1
ATOM 759 C CA . GLU A 1 120 ? 0.651 11.463 6.854 1.00 23.68 98 GLU A CA 1
ATOM 760 C C . GLU A 1 120 ? 2.061 11.687 7.280 1.00 23.78 98 GLU A C 1
ATOM 761 O O . GLU A 1 120 ? 2.414 12.777 7.693 1.00 23.25 98 GLU A O 1
ATOM 767 N N . VAL A 1 121 ? 2.855 10.611 7.244 1.00 22.99 99 VAL A N 1
ATOM 768 C CA . VAL A 1 121 ? 4.230 10.719 7.648 1.00 23.42 99 VAL A CA 1
ATOM 769 C C . VAL A 1 121 ? 5.044 11.697 6.783 1.00 25.02 99 VAL A C 1
ATOM 770 O O . VAL A 1 121 ? 5.891 12.419 7.313 1.00 26.04 99 VAL A O 1
ATOM 774 N N . ALA A 1 122 ? 4.834 11.689 5.467 1.00 25.76 100 ALA A N 1
ATOM 775 C CA . ALA A 1 122 ? 5.580 12.589 4.577 1.00 27.13 100 ALA A CA 1
ATOM 776 C C . ALA A 1 122 ? 5.175 14.045 4.859 1.00 27.58 100 ALA A C 1
ATOM 777 O O . ALA A 1 122 ? 5.989 14.959 4.849 1.00 28.71 100 ALA A O 1
ATOM 779 N N . ASP A 1 123 ? 3.911 14.238 5.183 1.00 28.21 101 ASP A N 1
ATOM 780 C CA . ASP A 1 123 ? 3.435 15.499 5.690 1.00 29.08 101 ASP A CA 1
ATOM 781 C C . ASP A 1 123 ? 4.118 15.952 7.001 1.00 29.20 101 ASP A C 1
ATOM 782 O O . ASP A 1 123 ? 4.645 17.088 7.077 1.00 29.28 101 ASP A O 1
ATOM 787 N N . LEU A 1 124 ? 4.135 15.079 8.017 1.00 27.50 102 LEU A N 1
ATOM 788 C CA . LEU A 1 124 ? 4.800 15.418 9.273 1.00 27.31 102 LEU A CA 1
ATOM 789 C C . LEU A 1 124 ? 6.266 15.743 9.032 1.00 27.82 102 LEU A C 1
ATOM 790 O O . LEU A 1 124 ? 6.790 16.691 9.620 1.00 28.39 102 LEU A O 1
ATOM 795 N N . GLU A 1 125 ? 6.938 14.951 8.200 1.00 28.41 103 GLU A N 1
ATOM 796 C CA . GLU A 1 125 ? 8.336 15.201 7.868 1.00 30.50 103 GLU A CA 1
ATOM 797 C C . GLU A 1 125 ? 8.537 16.640 7.293 1.00 31.20 103 GLU A C 1
ATOM 798 O O . GLU A 1 125 ? 9.421 17.372 7.743 1.00 31.66 103 GLU A O 1
ATOM 804 N N . ALA A 1 126 ? 7.695 17.047 6.339 1.00 31.34 104 ALA A N 1
ATOM 805 C CA . ALA A 1 126 ? 7.800 18.383 5.715 1.00 31.76 104 ALA A CA 1
ATOM 806 C C . ALA A 1 126 ? 7.626 19.482 6.769 1.00 31.96 104 ALA A C 1
ATOM 807 O O . ALA A 1 126 ? 8.421 20.431 6.823 1.00 31.76 104 ALA A O 1
ATOM 809 N N . LEU A 1 127 ? 6.585 19.340 7.591 1.00 31.71 105 LEU A N 1
ATOM 810 C CA . LEU A 1 127 ? 6.343 20.215 8.732 1.00 32.34 105 LEU A CA 1
ATOM 811 C C . LEU A 1 127 ? 7.584 20.365 9.618 1.00 32.37 105 LEU A C 1
ATOM 812 O O . LEU A 1 127 ? 7.944 21.467 10.016 1.00 33.05 105 LEU A O 1
ATOM 817 N N . ALA A 1 128 ? 8.231 19.250 9.922 1.00 32.12 106 ALA A N 1
ATOM 818 C CA . ALA A 1 128 ? 9.377 19.237 10.824 1.00 32.24 106 ALA A CA 1
ATOM 819 C C . ALA A 1 128 ? 10.557 20.017 10.253 1.00 32.91 106 ALA A C 1
ATOM 820 O O . ALA A 1 128 ? 11.158 20.817 10.961 1.00 32.08 106 ALA A O 1
ATOM 822 N N . ASN A 1 129 ? 10.885 19.769 8.981 1.00 33.75 107 ASN A N 1
ATOM 823 C CA . ASN A 1 129 ? 11.967 20.490 8.319 1.00 35.51 107 ASN A CA 1
ATOM 824 C C . ASN A 1 129 ? 11.747 21.999 8.311 1.00 36.05 107 ASN A C 1
ATOM 825 O O . ASN A 1 129 ? 12.657 22.746 8.618 1.00 36.79 107 ASN A O 1
ATOM 830 N N . LYS A 1 130 ? 10.520 22.397 7.984 1.00 36.79 108 LYS A N 1
ATOM 831 C CA . LYS A 1 130 ? 10.038 23.753 7.970 1.00 38.21 108 LYS A CA 1
ATOM 832 C C . LYS A 1 130 ? 10.182 24.436 9.329 1.00 38.72 108 LYS A C 1
ATOM 833 O O . LYS A 1 130 ? 10.361 25.640 9.395 1.00 39.16 108 LYS A O 1
ATOM 839 N N . GLN A 1 131 ? 10.067 23.670 10.411 1.00 38.88 109 GLN A N 1
ATOM 840 C CA . GLN A 1 131 ? 10.150 24.232 11.756 1.00 38.60 109 GLN A CA 1
ATOM 841 C C . GLN A 1 131 ? 11.525 24.101 12.362 1.00 38.10 109 GLN A C 1
ATOM 842 O O . GLN A 1 131 ? 11.740 24.549 13.469 1.00 39.09 109 GLN A O 1
ATOM 848 N N . GLY A 1 132 ? 12.463 23.508 11.629 1.00 37.35 110 GLY A N 1
ATOM 849 C CA . GLY A 1 132 ? 13.745 23.113 12.203 1.00 36.60 110 GLY A CA 1
ATOM 850 C C . GLY A 1 132 ? 13.703 22.072 13.330 1.00 36.48 110 GLY A C 1
ATOM 851 O O . GLY A 1 132 ? 14.730 21.863 14.019 1.00 36.77 110 GLY A O 1
ATOM 852 N N . ALA A 1 133 ? 12.553 21.412 13.534 1.00 33.84 111 ALA A N 1
ATOM 853 C CA . ALA A 1 133 ? 12.435 20.422 14.618 1.00 33.14 111 ALA A CA 1
ATOM 854 C C . ALA A 1 133 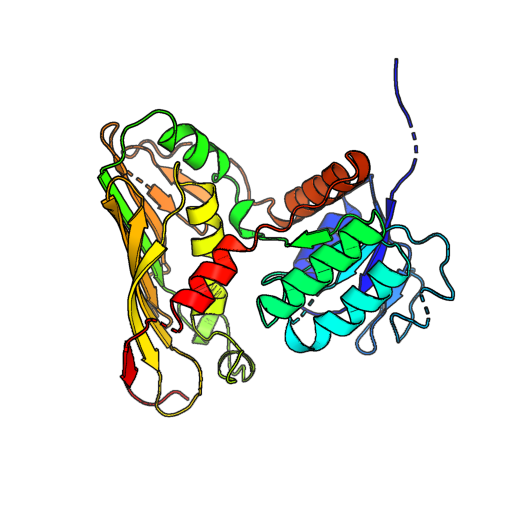? 12.813 19.001 14.160 1.00 32.55 111 ALA A C 1
ATOM 855 O O . ALA A 1 133 ? 12.399 18.568 13.073 1.00 32.52 111 ALA A O 1
ATOM 857 N N . SER A 1 134 ? 13.581 18.288 14.993 1.00 30.99 112 SER A N 1
ATOM 858 C CA . SER A 1 134 ? 13.965 16.891 14.737 1.00 30.34 112 SER A CA 1
ATOM 859 C C . SER A 1 134 ? 12.794 15.919 14.914 1.00 29.50 112 SER A C 1
ATOM 860 O O . SER A 1 134 ? 12.233 15.778 16.023 1.00 30.44 112 SER A O 1
ATOM 863 N N . LEU A 1 135 ? 12.454 15.231 13.836 1.00 26.92 113 LEU A N 1
ATOM 864 C CA . LEU A 1 135 ? 11.435 14.204 13.867 1.00 25.02 113 LEU A CA 1
ATOM 865 C C . LEU A 1 135 ? 12.138 12.849 13.752 1.00 24.31 113 LEU A C 1
ATOM 866 O O . LEU A 1 135 ? 13.120 12.737 13.044 1.00 24.52 113 LEU A O 1
ATOM 871 N N . PHE A 1 136 ? 11.620 11.844 14.456 1.00 23.65 114 PHE A N 1
ATOM 872 C CA . PHE A 1 136 ? 12.268 10.523 14.591 1.00 23.47 114 PHE A CA 1
ATOM 873 C C . PHE A 1 136 ? 11.228 9.396 14.489 1.00 22.40 114 PHE A C 1
ATOM 874 O O . PHE A 1 136 ? 10.342 9.325 15.317 1.00 21.25 114 PHE A O 1
ATOM 882 N N . ALA A 1 137 ? 11.327 8.576 13.441 1.00 22.79 115 ALA A N 1
ATOM 883 C CA . ALA A 1 137 ? 10.566 7.304 13.320 1.00 24.00 115 ALA A CA 1
ATOM 884 C C . ALA A 1 137 ? 11.393 6.260 14.038 1.00 23.98 115 ALA A C 1
ATOM 885 O O . ALA A 1 137 ? 12.474 5.876 13.541 1.00 24.65 115 ALA A O 1
ATOM 887 N N . SER A 1 138 ? 10.963 5.868 15.233 1.00 23.46 116 SER A N 1
ATOM 888 C CA . SER A 1 138 ? 11.706 4.851 15.954 1.00 23.87 116 SER A CA 1
ATOM 889 C C . SER A 1 138 ? 11.421 3.482 15.332 1.00 23.75 116 SER A C 1
ATOM 890 O O . SER A 1 138 ? 10.301 3.225 14.906 1.00 23.38 116 SER A O 1
ATOM 893 N N . TRP A 1 139 ? 12.447 2.642 15.250 1.00 23.45 117 TRP A N 1
ATOM 894 C CA . TRP A 1 139 ? 12.269 1.222 14.878 1.00 24.57 117 TRP A CA 1
ATOM 895 C C . TRP A 1 139 ? 13.021 0.395 15.903 1.00 25.16 117 TRP A C 1
ATOM 896 O O . TRP A 1 139 ? 14.240 0.180 15.749 1.00 24.90 117 TRP A O 1
ATOM 907 N N . HIS A 1 140 ? 12.345 -0.017 16.971 1.00 26.60 118 HIS A N 1
ATOM 908 C CA . HIS A 1 140 ? 13.103 -0.643 18.073 1.00 28.29 118 HIS A CA 1
ATOM 909 C C . HIS A 1 140 ? 13.991 -1.797 17.618 1.00 29.20 118 HIS A C 1
ATOM 910 O O . HIS A 1 140 ? 15.165 -1.860 18.007 1.00 29.69 118 HIS A O 1
ATOM 917 N N . SER A 1 141 ? 13.442 -2.688 16.787 1.00 30.01 119 SER A N 1
ATOM 918 C CA . SER A 1 141 ? 14.176 -3.915 16.405 1.00 30.95 119 SER A CA 1
ATOM 919 C C . SER A 1 141 ? 15.483 -3.635 15.701 1.00 32.22 119 SER A C 1
ATOM 920 O O . SER A 1 141 ? 16.428 -4.437 15.791 1.00 32.24 119 SER A O 1
ATOM 923 N N . ARG A 1 142 ? 15.546 -2.484 15.029 1.00 32.00 120 ARG A N 1
ATOM 924 C CA . ARG A 1 142 ? 16.749 -2.081 14.351 1.00 32.85 120 ARG A CA 1
ATOM 925 C C . ARG A 1 142 ? 17.877 -1.877 15.356 1.00 33.58 120 ARG A C 1
ATOM 926 O O . ARG A 1 142 ? 19.067 -1.853 14.981 1.00 34.04 120 ARG A O 1
ATOM 934 N N . TYR A 1 143 ? 17.514 -1.748 16.629 1.00 33.16 121 TYR A N 1
ATOM 935 C CA . TYR A 1 143 ? 18.509 -1.472 17.665 1.00 33.66 121 TYR A CA 1
ATOM 936 C C . TYR A 1 143 ? 18.811 -2.685 18.559 1.00 34.13 121 TYR A C 1
ATOM 937 O O . TYR A 1 143 ? 19.575 -2.564 19.515 1.00 32.91 121 TYR A O 1
ATOM 946 N N . ALA A 1 144 ? 18.240 -3.844 18.191 1.00 34.55 122 ALA A N 1
ATOM 947 C CA . ALA A 1 144 ? 18.544 -5.128 18.817 1.00 35.68 122 ALA A CA 1
ATOM 948 C C . ALA A 1 144 ? 20.045 -5.391 18.747 1.00 36.24 122 ALA A C 1
ATOM 949 O O . ALA A 1 144 ? 20.706 -4.902 17.839 1.00 36.66 122 ALA A O 1
ATOM 951 N N . PRO A 1 145 ? 20.600 -6.122 19.731 1.00 37.19 123 PRO A N 1
ATOM 952 C CA . PRO A 1 145 ? 22.061 -5.998 19.988 1.00 37.90 123 PRO A CA 1
ATOM 953 C C . PRO A 1 145 ? 23.065 -6.591 18.962 1.00 39.21 123 PRO A C 1
ATOM 954 O O . PRO A 1 145 ? 24.177 -6.060 18.830 1.00 39.83 123 PRO A O 1
ATOM 958 N N . ALA A 1 146 ? 22.693 -7.623 18.213 1.00 39.64 124 ALA A N 1
ATOM 959 C CA . ALA A 1 146 ? 23.556 -8.052 17.095 1.00 40.90 124 ALA A CA 1
ATOM 960 C C . ALA A 1 146 ? 23.308 -7.360 15.707 1.00 41.82 124 ALA A C 1
ATOM 961 O O . ALA A 1 146 ? 23.862 -7.792 14.682 1.00 41.89 124 ALA A O 1
ATOM 963 N N . VAL A 1 147 ? 22.510 -6.294 15.656 1.00 41.52 125 VAL A N 1
ATOM 964 C CA . VAL A 1 147 ? 22.158 -5.740 14.350 1.00 40.89 125 VAL A CA 1
ATOM 965 C C . VAL A 1 147 ? 23.348 -5.154 13.582 1.00 42.02 125 VAL A C 1
ATOM 966 O O . VAL A 1 147 ? 23.495 -5.449 12.395 1.00 42.09 125 VAL A O 1
ATOM 970 N N . GLU A 1 148 ? 24.186 -4.339 14.237 1.00 43.38 126 GLU A N 1
ATOM 971 C CA . GLU A 1 148 ? 25.309 -3.634 13.548 1.00 45.31 126 GLU A CA 1
ATOM 972 C C . GLU A 1 148 ? 26.458 -4.559 13.114 1.00 45.54 126 GLU A C 1
ATOM 973 O O . GLU A 1 148 ? 27.247 -4.239 12.191 1.00 45.62 126 GLU A O 1
ATOM 979 N N . ALA A 1 149 ? 26.541 -5.699 13.794 1.00 45.85 127 ALA A N 1
ATOM 980 C CA . ALA A 1 149 ? 27.546 -6.697 13.528 1.00 45.82 127 ALA A CA 1
ATOM 981 C C . ALA A 1 149 ? 27.130 -7.497 12.277 1.00 45.99 127 ALA A C 1
ATOM 982 O O . ALA A 1 149 ? 27.962 -7.848 11.451 1.00 45.55 127 ALA A O 1
ATOM 984 N N . ALA A 1 150 ? 25.831 -7.753 12.138 1.00 46.22 128 ALA A N 1
ATOM 985 C CA . ALA A 1 150 ? 25.279 -8.258 10.889 1.00 46.39 128 ALA A CA 1
ATOM 986 C C . ALA A 1 150 ? 25.536 -7.266 9.738 1.00 46.51 128 ALA A C 1
ATOM 987 O O . ALA A 1 150 ? 26.138 -7.626 8.721 1.00 46.49 128 ALA A O 1
ATOM 989 N N . LYS A 1 151 ? 25.116 -6.011 9.909 1.00 46.56 129 LYS A N 1
ATOM 990 C CA . LYS A 1 151 ? 25.352 -4.974 8.888 1.00 46.70 129 LYS A CA 1
ATOM 991 C C . LYS A 1 151 ? 26.825 -4.907 8.425 1.00 47.15 129 LYS A C 1
ATOM 992 O O . LYS A 1 151 ? 27.097 -4.937 7.216 1.00 46.54 129 LYS A O 1
ATOM 998 N N . ALA A 1 152 ? 27.756 -4.782 9.374 1.00 47.61 130 ALA A N 1
ATOM 999 C CA . ALA A 1 152 ? 29.199 -4.727 9.045 1.00 48.60 130 ALA A CA 1
ATOM 1000 C C . ALA A 1 152 ? 29.718 -6.002 8.351 1.00 49.03 130 ALA A C 1
ATOM 1001 O O . ALA A 1 152 ? 30.518 -5.924 7.405 1.00 49.36 130 ALA A O 1
ATOM 1003 N N . PHE A 1 153 ? 29.255 -7.155 8.822 1.00 49.53 131 PHE A N 1
ATOM 1004 C CA . PHE A 1 153 ? 29.508 -8.436 8.179 1.00 50.94 131 PHE A CA 1
ATOM 1005 C C . PHE A 1 153 ? 29.118 -8.402 6.711 1.00 51.66 131 PHE A C 1
ATOM 1006 O O . PHE A 1 153 ? 29.980 -8.380 5.821 1.00 52.28 131 PHE A O 1
ATOM 1014 N N . LEU A 1 154 ? 27.811 -8.367 6.456 1.00 52.39 132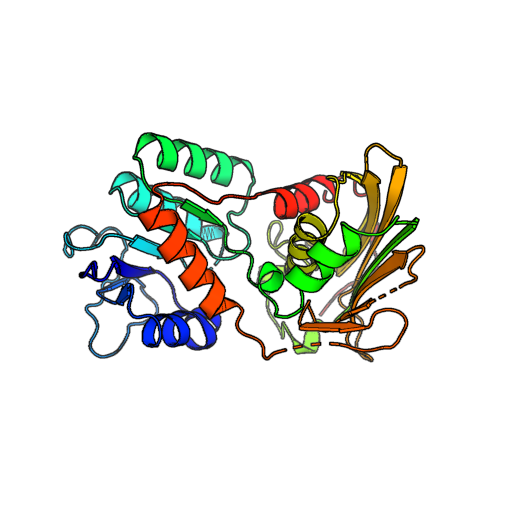 LEU A N 1
ATOM 1015 C CA . LEU A 1 154 ? 27.283 -8.397 5.098 1.00 52.43 132 LEU A CA 1
ATOM 1016 C C . LEU A 1 154 ? 27.994 -7.433 4.156 1.00 53.40 132 LEU A C 1
ATOM 1017 O O . LEU A 1 154 ? 28.078 -7.685 2.957 1.00 54.24 132 LEU A O 1
ATOM 1022 N N . ALA A 1 155 ? 28.499 -6.328 4.693 1.00 54.12 133 ALA A N 1
ATOM 1023 C CA . ALA A 1 155 ? 29.250 -5.373 3.889 1.00 55.42 133 ALA A CA 1
ATOM 1024 C C . ALA A 1 155 ? 30.586 -5.966 3.380 1.00 56.16 133 ALA A C 1
ATOM 1025 O O . ALA A 1 155 ? 30.961 -5.733 2.240 1.00 56.40 133 ALA A O 1
ATOM 1027 N N . SER A 1 156 ? 31.279 -6.736 4.218 1.00 56.98 134 SER A N 1
ATOM 1028 C CA . SER A 1 156 ? 32.489 -7.451 3.804 1.00 57.93 134 SER A CA 1
ATOM 1029 C C . SER A 1 156 ? 32.108 -8.917 3.635 1.00 58.43 134 SER A C 1
ATOM 1030 O O . SER A 1 156 ? 32.064 -9.683 4.625 1.00 58.47 134 SER A O 1
ATOM 1033 N N . THR A 1 157 ? 31.830 -9.281 2.379 1.00 57.97 135 THR A N 1
ATOM 1034 C CA . THR A 1 157 ? 31.199 -10.544 2.006 1.00 57.71 135 THR A CA 1
ATOM 1035 C C . THR A 1 157 ? 30.415 -10.342 0.705 1.00 57.08 135 THR A C 1
ATOM 1036 O O . THR A 1 157 ? 30.071 -9.206 0.337 1.00 56.82 135 THR A O 1
ATOM 1040 N N . THR A 1 158 ? 30.136 -11.448 0.014 1.00 56.24 136 THR A N 1
ATOM 1041 C CA . THR A 1 158 ? 29.261 -11.434 -1.164 1.00 54.63 136 THR A CA 1
ATOM 1042 C C . THR A 1 158 ? 28.049 -12.289 -0.820 1.00 53.24 136 THR A C 1
ATOM 1043 O O . THR A 1 158 ? 28.204 -13.358 -0.211 1.00 53.39 136 THR A O 1
ATOM 1047 N N . ILE A 1 159 ? 26.854 -11.800 -1.179 1.00 51.46 137 ILE A N 1
ATOM 1048 C CA . ILE A 1 159 ? 25.578 -12.353 -0.688 1.00 49.29 137 ILE A CA 1
ATOM 1049 C C . ILE A 1 159 ? 24.811 -13.102 -1.758 1.00 48.69 137 ILE A C 1
ATOM 1050 O O . ILE A 1 159 ? 24.679 -12.637 -2.885 1.00 48.59 137 ILE A O 1
ATOM 1055 N N . LYS A 1 160 ? 24.282 -14.260 -1.392 1.00 47.85 138 LYS A N 1
ATOM 1056 C CA . LYS A 1 160 ? 23.655 -15.132 -2.367 1.00 47.03 138 LYS A CA 1
ATOM 1057 C C . LYS A 1 160 ? 22.150 -15.107 -2.365 1.00 45.90 138 LYS A C 1
ATOM 1058 O O . LYS A 1 160 ? 21.519 -14.997 -3.415 1.00 45.94 138 LYS A O 1
ATOM 1064 N N . SER A 1 161 ? 21.578 -15.265 -1.182 1.00 44.83 139 SER A N 1
ATOM 1065 C CA . SER A 1 161 ? 20.142 -15.261 -1.011 1.00 43.52 139 SER A CA 1
ATOM 1066 C C . SER A 1 161 ? 19.833 -14.794 0.430 1.00 42.74 139 SER A C 1
ATOM 1067 O O . SER A 1 161 ? 20.745 -14.653 1.260 1.00 42.29 139 SER A O 1
ATOM 1070 N N . VAL A 1 162 ? 18.571 -14.504 0.725 1.00 41.58 140 VAL A N 1
ATOM 1071 C CA . VAL A 1 162 ? 18.219 -14.030 2.076 1.00 40.34 140 VAL A CA 1
ATOM 1072 C C . VAL A 1 162 ? 16.861 -14.569 2.367 1.00 39.49 140 VAL A C 1
ATOM 1073 O O . VAL A 1 162 ? 15.971 -14.425 1.560 1.00 39.88 140 VAL A O 1
ATOM 1077 N N . HIS A 1 163 ? 16.702 -15.191 3.522 1.00 39.64 141 HIS A N 1
ATOM 1078 C CA . HIS A 1 163 ? 15.420 -15.804 3.896 1.00 39.64 141 HIS A CA 1
ATOM 1079 C C . HIS A 1 163 ? 15.023 -15.203 5.245 1.00 38.87 141 HIS A C 1
ATOM 1080 O O . HIS A 1 163 ? 15.857 -15.143 6.153 1.00 38.22 141 HIS A O 1
ATOM 1087 N N . VAL A 1 164 ? 13.777 -14.718 5.367 1.00 38.29 142 VAL A N 1
ATOM 1088 C CA . VAL A 1 164 ? 13.340 -14.062 6.610 1.00 36.52 142 VAL A CA 1
ATOM 1089 C C . VAL A 1 164 ? 12.245 -14.869 7.203 1.00 36.32 142 VAL A C 1
ATOM 1090 O O . VAL A 1 164 ? 11.239 -15.109 6.547 1.00 35.86 142 VAL A O 1
ATOM 1094 N N . ILE A 1 165 ? 12.456 -15.321 8.441 1.00 36.41 143 ILE A N 1
ATOM 1095 C CA . ILE A 1 165 ? 11.452 -16.156 9.121 1.00 36.39 143 ILE A CA 1
ATOM 1096 C C . ILE A 1 165 ? 11.005 -15.529 10.414 1.00 36.01 143 ILE A C 1
ATOM 1097 O O . ILE A 1 165 ? 11.789 -15.348 11.346 1.00 36.66 143 ILE A O 1
ATOM 1102 N N . TRP A 1 166 ? 9.721 -15.254 10.459 1.00 36.46 144 TRP A N 1
ATOM 1103 C CA . TRP A 1 166 ? 9.115 -14.423 11.479 1.00 37.67 144 TRP A CA 1
ATOM 1104 C C . TRP A 1 166 ? 7.760 -15.043 11.681 1.00 38.64 144 TRP A C 1
ATOM 1105 O O . TRP A 1 166 ? 6.787 -14.700 11.012 1.00 38.04 144 TRP A O 1
ATOM 1116 N N . LYS A 1 167 ? 7.722 -15.995 12.598 1.00 40.68 145 LYS A N 1
ATOM 1117 C CA . LYS A 1 167 ? 6.553 -16.843 12.758 1.00 42.40 145 LYS A CA 1
ATOM 1118 C C . LYS A 1 167 ? 6.341 -16.950 14.248 1.00 43.00 145 LYS A C 1
ATOM 1119 O O . LYS A 1 167 ? 7.264 -17.263 14.988 1.00 43.87 145 LYS A O 1
ATOM 1125 N N . GLU A 1 168 ? 5.140 -16.633 14.696 1.00 43.71 146 GLU A N 1
ATOM 1126 C CA . GLU A 1 168 ? 4.885 -16.503 16.108 1.00 43.75 146 GLU A CA 1
ATOM 1127 C C . GLU A 1 168 ? 3.435 -16.837 16.231 1.00 43.99 146 GLU A C 1
ATOM 1128 O O . GLU A 1 168 ? 2.754 -16.930 15.232 1.00 44.02 146 GLU A O 1
ATOM 1134 N N . ASP A 1 169 ? 2.988 -17.042 17.460 1.00 45.37 147 ASP A N 1
ATOM 1135 C CA . ASP A 1 169 ? 1.640 -17.456 17.802 1.00 46.48 147 ASP A CA 1
ATOM 1136 C C . ASP A 1 169 ? 0.883 -16.225 18.261 1.00 47.74 147 ASP A C 1
ATOM 1137 O O . ASP A 1 169 ? 1.321 -15.535 19.190 1.00 47.79 147 ASP A O 1
ATOM 1142 N N . VAL A 1 170 ? -0.250 -15.942 17.628 1.00 49.07 148 VAL A N 1
ATOM 1143 C CA . VAL A 1 170 ? -0.991 -14.740 17.957 1.00 50.60 148 VAL A CA 1
ATOM 1144 C C . VAL A 1 170 ? -1.433 -14.873 19.386 1.00 51.81 148 VAL A C 1
ATOM 1145 O O . VAL A 1 170 ? -1.051 -14.064 20.234 1.00 52.56 148 VAL A O 1
ATOM 1149 N N . ARG A 1 171 ? -2.230 -15.916 19.622 1.00 53.21 149 ARG A N 1
ATOM 1150 C CA . ARG A 1 171 ? -2.814 -16.268 20.923 1.00 54.05 149 ARG A CA 1
ATOM 1151 C C . ARG A 1 171 ? -1.909 -15.921 22.100 1.00 54.65 149 ARG A C 1
ATOM 1152 O O . ARG A 1 171 ? -2.360 -15.312 23.062 1.00 54.71 149 ARG A O 1
ATOM 1160 N N . HIS A 1 172 ? -0.638 -16.301 22.013 1.00 55.76 150 HIS A N 1
ATOM 1161 C CA . HIS A 1 172 ? 0.322 -15.973 23.062 1.00 57.15 150 HIS A CA 1
ATOM 1162 C C . HIS A 1 172 ? 0.577 -14.460 23.197 1.00 57.93 150 HIS A C 1
ATOM 1163 O O . HIS A 1 172 ? 0.540 -13.924 24.312 1.00 58.29 150 HIS A O 1
ATOM 1170 N N . TRP A 1 173 ? 0.796 -13.769 22.076 1.00 58.29 151 TRP A N 1
ATOM 1171 C CA . TRP A 1 173 ? 1.235 -12.370 22.128 1.00 58.59 151 TRP A CA 1
ATOM 1172 C C . TRP A 1 173 ? 0.126 -11.312 22.008 1.00 58.74 151 TRP A C 1
ATOM 1173 O O . TRP A 1 173 ? 0.249 -10.216 22.549 1.00 58.56 151 TRP A O 1
ATOM 1184 N N . HIS A 1 174 ? -0.969 -11.652 21.338 1.00 59.19 152 HIS A N 1
ATOM 1185 C CA . HIS A 1 174 ? -2.067 -10.699 21.157 1.00 59.28 152 HIS A CA 1
ATOM 1186 C C . HIS A 1 174 ? -3.438 -11.250 21.575 1.00 59.79 152 HIS A C 1
ATOM 1187 O O . HIS A 1 174 ? -4.406 -11.207 20.788 1.00 59.45 152 HIS A O 1
ATOM 1194 N N . PRO A 1 175 ? -3.533 -11.749 22.834 1.00 60.28 153 PRO A N 1
ATOM 1195 C CA . PRO A 1 175 ? -4.762 -12.372 23.314 1.00 60.58 153 PRO A CA 1
ATOM 1196 C C . PRO A 1 175 ? -6.002 -11.473 23.208 1.00 61.35 153 PRO A C 1
ATOM 1197 O O . PRO A 1 175 ? -5.993 -10.330 23.696 1.00 61.59 153 PRO A O 1
ATOM 1201 N N . ASN A 1 176 ? -7.043 -11.998 22.553 1.00 61.42 154 ASN A N 1
ATOM 1202 C CA . ASN A 1 176 ? -8.364 -11.350 22.427 1.00 61.87 154 ASN A CA 1
ATOM 1203 C C . ASN A 1 176 ? -8.444 -9.912 21.855 1.00 61.91 154 ASN A C 1
ATOM 1204 O O . ASN A 1 176 ? -9.532 -9.310 21.817 1.00 62.22 154 ASN A O 1
ATOM 1209 N N . GLN A 1 177 ? -7.313 -9.381 21.396 1.00 61.47 155 GLN A N 1
ATOM 1210 C CA . GLN A 1 177 ? -7.253 -8.034 20.822 1.00 60.92 155 GLN A CA 1
ATOM 1211 C C . GLN A 1 177 ? -8.014 -7.897 19.490 1.00 60.57 155 GLN A C 1
ATOM 1212 O O . GLN A 1 177 ? -7.965 -8.787 18.630 1.00 60.76 155 GLN A O 1
ATOM 1218 N N . ASP A 1 178 ? -8.715 -6.771 19.349 1.00 60.23 156 ASP A N 1
ATOM 1219 C CA . ASP A 1 178 ? -9.525 -6.425 18.172 1.00 59.96 156 ASP A CA 1
ATOM 1220 C C . ASP A 1 178 ? -8.755 -5.566 17.138 1.00 59.61 156 ASP A C 1
ATOM 1221 O O . ASP A 1 178 ? -8.935 -5.724 15.928 1.00 59.19 156 ASP A O 1
ATOM 1226 N N . TRP A 1 179 ? -7.909 -4.657 17.623 1.00 59.19 157 TRP A N 1
ATOM 1227 C CA . TRP A 1 179 ? -7.278 -3.650 16.765 1.00 58.57 157 TRP A CA 1
ATOM 1228 C C . TRP A 1 179 ? -6.491 -4.245 15.606 1.00 57.73 157 TRP A C 1
ATOM 1229 O O . TRP A 1 179 ? -6.584 -3.757 14.485 1.00 57.20 157 TRP A O 1
ATOM 1240 N N . ILE A 1 180 ? -5.750 -5.319 15.873 1.00 56.76 158 ILE A N 1
ATOM 1241 C CA . ILE A 1 180 ? -4.878 -5.929 14.864 1.00 55.84 158 ILE A CA 1
ATOM 1242 C C . ILE A 1 180 ? -5.622 -6.353 13.590 1.00 55.08 158 ILE A C 1
ATOM 1243 O O . ILE A 1 180 ? -5.015 -6.474 12.526 1.00 54.73 158 ILE A O 1
ATOM 1248 N N . TRP A 1 181 ? -6.927 -6.570 13.707 1.00 54.23 159 TRP A N 1
ATOM 1249 C CA . TRP A 1 181 ? -7.719 -7.060 12.589 1.00 53.96 159 TRP A CA 1
ATOM 1250 C C . TRP A 1 181 ? -8.527 -5.976 11.872 1.00 53.17 159 TRP A C 1
ATOM 1251 O O . TRP A 1 181 ? -9.103 -6.236 10.821 1.00 53.11 159 TRP A O 1
ATOM 1262 N N . GLN A 1 182 ? -8.591 -4.772 12.436 1.00 52.89 160 GLN A N 1
ATOM 1263 C CA . GLN A 1 182 ? -9.241 -3.656 11.748 1.00 52.33 160 GLN A CA 1
ATOM 1264 C C . GLN A 1 182 ? -8.559 -3.487 10.370 1.00 51.94 160 GLN A C 1
ATOM 1265 O O . GLN A 1 182 ? -7.389 -3.886 10.191 1.00 51.42 160 GLN A O 1
ATOM 1271 N N . ALA A 1 183 ? -9.290 -2.945 9.393 1.00 50.74 161 ALA A N 1
ATOM 1272 C CA . ALA A 1 183 ? -8.664 -2.490 8.158 1.00 49.89 161 ALA A CA 1
ATOM 1273 C C . ALA A 1 183 ? -7.747 -1.329 8.534 1.00 48.90 161 ALA A C 1
ATOM 1274 O O . ALA A 1 183 ? -8.215 -0.289 8.984 1.00 49.60 161 ALA A O 1
ATOM 1276 N N . GLY A 1 184 ? -6.443 -1.508 8.373 1.00 47.76 162 GLY A N 1
ATOM 1277 C CA . GLY A 1 184 ? -5.492 -0.476 8.798 1.00 45.55 162 GLY A CA 1
ATOM 1278 C C . GLY A 1 184 ? -4.598 -0.951 9.923 1.00 44.42 162 GLY A C 1
ATOM 1279 O O . GLY A 1 184 ? -3.535 -0.389 10.138 1.00 44.79 162 GLY A O 1
ATOM 1280 N N . GLY A 1 185 ? -5.018 -2.000 10.625 1.00 42.90 163 GLY A N 1
ATOM 1281 C CA . GLY A 1 185 ? -4.291 -2.547 11.775 1.00 41.30 163 GLY A CA 1
ATOM 1282 C C . GLY A 1 185 ? -3.016 -3.310 11.426 1.00 40.74 163 GLY A C 1
ATOM 1283 O O . GLY A 1 185 ? -2.161 -3.536 12.301 1.00 40.36 163 GLY A O 1
ATOM 1284 N N . LEU A 1 186 ? -2.908 -3.683 10.145 1.00 39.13 164 LEU A N 1
ATOM 1285 C CA . LEU A 1 186 ? -1.737 -4.319 9.529 1.00 37.75 164 LEU A CA 1
ATOM 1286 C C . LEU A 1 186 ? -1.661 -5.863 9.665 1.00 36.89 164 LEU A C 1
ATOM 1287 O O . LEU A 1 186 ? -0.880 -6.492 8.972 1.00 36.26 164 LEU A O 1
ATOM 1292 N N . GLY A 1 187 ? -2.464 -6.461 10.548 1.00 36.60 165 GLY A N 1
ATOM 1293 C CA . GLY A 1 187 ? -2.485 -7.924 10.709 1.00 35.68 165 GLY A CA 1
ATOM 1294 C C . GLY A 1 187 ? -1.098 -8.379 11.071 1.00 35.41 165 GLY A C 1
ATOM 1295 O O . GLY A 1 187 ? -0.481 -7.727 11.900 1.00 35.79 165 GLY A O 1
ATOM 1296 N N . VAL A 1 188 ? -0.593 -9.455 10.444 1.00 34.33 166 VAL A N 1
ATOM 1297 C CA . VAL A 1 188 ? 0.780 -9.976 10.721 1.00 33.34 166 VAL A CA 1
ATOM 1298 C C . VAL A 1 188 ? 1.905 -9.024 10.391 1.00 32.45 166 VAL A C 1
ATOM 1299 O O . VAL A 1 188 ? 3.067 -9.242 10.777 1.00 31.87 166 VAL A O 1
ATOM 1303 N N . PHE A 1 189 ? 1.583 -7.986 9.636 1.00 32.09 167 PHE A N 1
ATOM 1304 C CA . PHE A 1 189 ? 2.597 -6.981 9.297 1.00 31.68 167 PHE A CA 1
ATOM 1305 C C . PHE A 1 189 ? 2.999 -6.134 10.505 1.00 31.19 167 PHE A C 1
ATOM 1306 O O . PHE A 1 189 ? 4.100 -5.574 10.556 1.00 31.15 167 PHE A O 1
ATOM 1314 N N . ASP A 1 190 ? 2.131 -6.132 11.504 1.00 30.71 168 ASP A N 1
ATOM 1315 C CA . ASP A 1 190 ? 2.414 -5.472 12.758 1.00 31.74 168 ASP A CA 1
ATOM 1316 C C . ASP A 1 190 ? 3.703 -6.009 13.412 1.00 31.32 168 ASP A C 1
ATOM 1317 O O . ASP A 1 190 ? 4.648 -5.237 13.643 1.00 30.92 168 ASP A O 1
ATOM 1322 N N . PRO A 1 191 ? 3.794 -7.337 13.679 1.00 30.83 169 PRO A N 1
ATOM 1323 C CA . PRO A 1 191 ? 5.129 -7.796 14.103 1.00 30.65 169 PRO A CA 1
ATOM 1324 C C . PRO A 1 191 ? 6.122 -7.877 12.932 1.00 30.07 169 PRO A C 1
ATOM 1325 O O . PRO A 1 191 ? 7.333 -7.818 13.130 1.00 30.69 169 PRO A O 1
ATOM 1329 N N . GLY A 1 192 ? 5.600 -7.975 11.718 1.00 30.36 170 GLY A N 1
ATOM 1330 C CA . GLY A 1 192 ? 6.426 -8.186 10.517 1.00 30.02 170 GLY A CA 1
ATOM 1331 C C . GLY A 1 192 ? 7.285 -7.022 10.075 1.00 30.07 170 GLY A C 1
ATOM 1332 O O . GLY A 1 192 ? 8.370 -7.216 9.493 1.00 30.22 170 GLY A O 1
ATOM 1333 N N . ILE A 1 193 ? 6.807 -5.805 10.350 1.00 29.69 171 ILE A N 1
ATOM 1334 C CA . ILE A 1 193 ? 7.519 -4.582 10.006 1.00 28.75 171 ILE A CA 1
ATOM 1335 C C . ILE A 1 193 ? 8.853 -4.499 10.781 1.00 28.95 171 ILE A C 1
ATOM 1336 O O . ILE A 1 193 ? 9.845 -3.914 10.299 1.00 28.45 171 ILE A O 1
ATOM 1341 N N . ASN A 1 194 ? 8.918 -5.168 11.934 1.00 28.60 172 ASN A N 1
ATOM 1342 C CA . ASN A 1 194 ? 10.175 -5.231 12.676 1.00 28.08 172 ASN A CA 1
ATOM 1343 C C . ASN A 1 194 ? 11.305 -5.969 11.963 1.00 27.74 172 ASN A C 1
ATOM 1344 O O . ASN A 1 194 ? 12.471 -5.538 12.011 1.00 28.25 172 ASN A O 1
ATOM 1349 N N . ALA A 1 195 ? 10.970 -7.071 11.311 1.00 26.85 173 ALA A N 1
ATOM 1350 C CA . ALA A 1 195 ? 11.927 -7.794 10.483 1.00 26.54 173 ALA A CA 1
ATOM 1351 C C . ALA A 1 195 ? 12.283 -6.934 9.295 1.00 26.00 173 ALA A C 1
ATOM 1352 O O . ALA A 1 195 ? 13.460 -6.759 8.950 1.00 26.53 173 ALA A O 1
ATOM 1354 N N . LEU A 1 196 ? 11.259 -6.385 8.649 1.00 26.16 174 LEU A N 1
ATOM 1355 C CA . LEU A 1 196 ? 11.514 -5.376 7.608 1.00 25.87 174 LEU A CA 1
ATOM 1356 C C . LEU A 1 196 ? 12.438 -4.239 8.073 1.00 24.76 174 LEU A C 1
ATOM 1357 O O . LEU A 1 196 ? 13.333 -3.878 7.345 1.00 25.19 174 LEU A O 1
ATOM 1362 N N . SER A 1 197 ? 12.261 -3.720 9.283 1.00 24.24 175 SER A N 1
ATOM 1363 C CA . SER A 1 197 ? 13.101 -2.643 9.760 1.00 24.95 175 SER A CA 1
ATOM 1364 C C . SER A 1 197 ? 14.564 -3.055 9.988 1.00 27.21 175 SER A C 1
ATOM 1365 O O . SER A 1 197 ? 15.466 -2.204 9.966 1.00 26.43 175 SER A O 1
ATOM 1368 N N . ILE A 1 198 ? 14.792 -4.362 10.184 1.00 29.65 176 ILE A N 1
ATOM 1369 C CA . ILE A 1 198 ? 16.155 -4.917 10.250 1.00 31.87 176 ILE A CA 1
ATOM 1370 C C . ILE A 1 198 ? 16.756 -5.108 8.851 1.00 31.99 176 ILE A C 1
ATOM 1371 O O . ILE A 1 198 ? 17.887 -4.654 8.549 1.00 32.96 176 ILE A O 1
ATOM 1376 N N . VAL A 1 199 ? 16.015 -5.808 8.011 1.00 31.49 177 VAL A N 1
ATOM 1377 C CA . VAL A 1 199 ? 16.473 -6.133 6.664 1.00 31.56 177 VAL A CA 1
ATOM 1378 C C . VAL A 1 199 ? 16.874 -4.873 5.908 1.00 32.18 177 VAL A C 1
ATOM 1379 O O . VAL A 1 199 ? 17.931 -4.768 5.270 1.00 32.50 177 VAL A O 1
ATOM 1383 N N . THR A 1 200 ? 16.003 -3.900 5.989 1.00 31.91 178 THR A N 1
ATOM 1384 C CA . THR A 1 200 ? 16.223 -2.615 5.385 1.00 32.17 178 THR A CA 1
ATOM 1385 C C . THR A 1 200 ? 17.542 -1.968 5.824 1.00 31.72 178 THR A C 1
ATOM 1386 O O . THR A 1 200 ? 18.199 -1.248 5.050 1.00 30.91 178 THR A O 1
ATOM 1390 N N . HIS A 1 201 ? 17.936 -2.230 7.064 1.00 31.69 179 HIS A N 1
ATOM 1391 C CA . HIS A 1 201 ? 19.165 -1.670 7.596 1.00 32.75 179 HIS A CA 1
ATOM 1392 C C . HIS A 1 201 ? 20.383 -2.552 7.268 1.00 33.16 179 HIS A C 1
ATOM 1393 O O . HIS A 1 201 ? 21.470 -2.053 7.069 1.00 32.97 179 HIS A O 1
ATOM 1400 N N . ILE A 1 202 ? 20.161 -3.859 7.207 1.00 34.43 180 ILE A N 1
ATOM 1401 C CA . ILE A 1 202 ? 21.202 -4.924 7.186 1.00 35.40 180 ILE A CA 1
ATOM 1402 C C . ILE A 1 202 ? 21.788 -5.093 5.770 1.00 35.24 180 ILE A C 1
ATOM 1403 O O . ILE A 1 202 ? 23.018 -5.074 5.573 1.00 35.04 180 ILE A O 1
ATOM 1408 N N . LEU A 1 203 ? 20.896 -5.200 4.782 1.00 35.29 181 LEU A N 1
ATOM 1409 C CA . LEU A 1 203 ? 21.266 -5.367 3.368 1.00 34.79 181 LEU A CA 1
ATOM 1410 C C . LEU A 1 203 ? 22.099 -4.215 2.795 1.00 35.17 181 LEU A C 1
ATOM 1411 O O . LEU A 1 203 ? 21.943 -3.085 3.184 1.00 35.10 181 LEU A O 1
ATOM 1416 N N . PRO A 1 204 ? 22.993 -4.504 1.845 1.00 36.14 182 PRO A N 1
ATOM 1417 C CA . PRO A 1 204 ? 23.847 -3.440 1.303 1.00 36.61 182 PRO A CA 1
ATOM 1418 C C . PRO A 1 204 ? 23.085 -2.489 0.381 1.00 36.79 182 PRO A C 1
ATOM 1419 O O . PRO A 1 204 ? 23.395 -1.298 0.326 1.00 37.72 182 PRO A O 1
ATOM 1423 N N . ARG A 1 205 ? 22.139 -3.033 -0.362 1.00 36.40 183 ARG A N 1
ATOM 1424 C CA . ARG A 1 205 ? 21.392 -2.281 -1.356 1.00 37.15 183 ARG A CA 1
ATOM 1425 C C . ARG A 1 205 ? 19.891 -2.353 -1.003 1.00 35.87 183 ARG A C 1
ATOM 1426 O O . ARG A 1 205 ? 19.450 -3.322 -0.405 1.00 35.56 183 ARG A O 1
ATOM 1434 N N . PRO A 1 206 ? 19.117 -1.318 -1.351 1.00 35.08 184 PRO A N 1
ATOM 1435 C CA . PRO A 1 206 ? 17.646 -1.370 -1.133 1.00 34.24 184 PRO A CA 1
ATOM 1436 C C . PRO A 1 206 ? 17.004 -2.480 -1.926 1.00 33.17 184 PRO A C 1
ATOM 1437 O O . PRO A 1 206 ? 17.465 -2.793 -3.014 1.00 33.05 184 PRO A O 1
ATOM 1441 N N . VAL A 1 207 ? 15.951 -3.079 -1.393 1.00 32.55 185 VAL A N 1
ATOM 1442 C CA . VAL A 1 207 ? 15.209 -4.072 -2.168 1.00 32.29 185 VAL A CA 1
ATOM 1443 C C . VAL A 1 207 ? 13.776 -3.625 -2.462 1.00 32.13 185 VAL A C 1
ATOM 1444 O O . VAL A 1 207 ? 13.289 -2.628 -1.912 1.00 31.97 185 VAL A O 1
ATOM 1448 N N . PHE A 1 208 ? 13.093 -4.364 -3.320 1.00 31.82 186 PHE A N 1
ATOM 1449 C CA . PHE A 1 208 ? 11.696 -4.053 -3.572 1.00 32.86 186 PHE A CA 1
ATOM 1450 C C . PHE A 1 208 ? 10.884 -5.315 -3.817 1.00 32.52 186 PHE A C 1
ATOM 1451 O O . PHE A 1 208 ? 11.425 -6.336 -4.256 1.00 33.26 186 PHE A O 1
ATOM 1459 N N . ILE A 1 209 ? 9.597 -5.240 -3.513 1.00 31.84 187 ILE A N 1
ATOM 1460 C CA . ILE A 1 209 ? 8.729 -6.377 -3.629 1.00 31.76 187 ILE A CA 1
ATOM 1461 C C . ILE A 1 209 ? 8.447 -6.694 -5.103 1.00 33.45 187 ILE A C 1
ATOM 1462 O O . ILE A 1 209 ? 8.137 -5.828 -5.919 1.00 32.29 187 ILE A O 1
ATOM 1467 N N . THR A 1 210 ? 8.536 -7.977 -5.385 1.00 34.40 188 THR A N 1
ATOM 1468 C CA . THR A 1 210 ? 8.517 -8.490 -6.721 1.00 36.27 188 THR A CA 1
ATOM 1469 C C . THR A 1 210 ? 7.252 -9.333 -6.808 1.00 36.35 188 THR A C 1
ATOM 1470 O O . THR A 1 210 ? 6.569 -9.301 -7.817 1.00 37.43 188 THR A O 1
ATOM 1474 N N . GLY A 1 211 ? 6.895 -10.013 -5.719 1.00 35.84 189 GLY A N 1
ATOM 1475 C CA . GLY A 1 211 ? 5.598 -10.675 -5.620 1.00 35.93 189 GLY A CA 1
ATOM 1476 C C . GLY A 1 211 ? 5.210 -10.954 -4.178 1.00 36.01 189 GLY A C 1
ATOM 1477 O O . GLY A 1 211 ? 6.056 -11.064 -3.308 1.00 36.87 189 GLY A O 1
ATOM 1478 N N . ALA A 1 212 ? 3.923 -11.073 -3.916 1.00 36.30 190 ALA A N 1
ATOM 1479 C CA . ALA A 1 212 ? 3.441 -11.250 -2.554 1.00 36.32 190 ALA A CA 1
ATOM 1480 C C . ALA A 1 212 ? 2.085 -11.949 -2.527 1.00 36.77 190 ALA A C 1
ATOM 1481 O O . ALA A 1 212 ? 1.190 -11.674 -3.345 1.00 35.90 190 ALA A O 1
ATOM 1483 N N . VAL A 1 213 ? 1.922 -12.811 -1.538 1.00 37.60 191 VAL A N 1
ATOM 1484 C CA . VAL A 1 213 ? 0.632 -13.421 -1.273 1.00 38.69 191 VAL A CA 1
ATOM 1485 C C . VAL A 1 213 ? 0.202 -12.997 0.130 1.00 38.92 191 VAL A C 1
ATOM 1486 O O . VAL A 1 213 ? 0.990 -13.088 1.061 1.00 38.87 191 VAL A O 1
ATOM 1490 N N . LEU A 1 214 ? -1.033 -12.519 0.269 1.00 40.29 192 LEU A N 1
ATOM 1491 C CA . LEU A 1 214 ? -1.560 -12.136 1.574 1.00 41.41 192 LEU A CA 1
ATOM 1492 C C . LEU A 1 214 ? -2.725 -13.017 2.003 1.00 42.43 192 LEU A C 1
ATOM 1493 O O . LEU A 1 214 ? -3.779 -13.056 1.346 1.00 41.14 192 LEU A O 1
ATOM 1498 N N . GLU A 1 215 ? -2.535 -13.694 3.124 1.00 44.03 193 GLU A N 1
ATOM 1499 C CA . GLU A 1 215 ? -3.571 -14.608 3.652 1.00 46.69 193 GLU A CA 1
ATOM 1500 C C . GLU A 1 215 ? -4.489 -13.986 4.685 1.00 47.54 193 GLU A C 1
ATOM 1501 O O . GLU A 1 215 ? -4.074 -13.686 5.804 1.00 47.81 193 GLU A O 1
ATOM 1507 N N . PHE A 1 216 ? -5.732 -13.770 4.278 1.00 49.49 194 PHE A N 1
ATOM 1508 C CA . PHE A 1 216 ? -6.754 -13.231 5.154 1.00 51.67 194 PHE A CA 1
ATOM 1509 C C . PHE A 1 216 ? -7.651 -14.361 5.683 1.00 53.85 194 PHE A C 1
ATOM 1510 O O . PHE A 1 216 ? -7.984 -15.306 4.945 1.00 54.09 194 PHE A O 1
ATOM 1518 N N . PRO A 1 217 ? -8.015 -14.294 6.976 1.00 55.39 195 PRO A N 1
ATOM 1519 C CA . PRO A 1 217 ? -9.255 -14.924 7.429 1.00 56.67 195 PRO A CA 1
ATOM 1520 C C . PRO A 1 217 ? -10.539 -14.353 6.781 1.00 58.02 195 PRO A C 1
ATOM 1521 O O . PRO A 1 217 ? -10.556 -13.206 6.306 1.00 58.21 195 PRO A O 1
ATOM 1525 N N . GLU A 1 218 ? -11.595 -15.173 6.756 1.00 59.30 196 GLU A N 1
ATOM 1526 C CA . GLU A 1 218 ? -12.968 -14.692 6.627 1.00 60.50 196 GLU A CA 1
ATOM 1527 C C . GLU A 1 218 ? -13.278 -13.980 7.943 1.00 61.02 196 GLU A C 1
ATOM 1528 O O . GLU A 1 218 ? -13.500 -14.619 8.983 1.00 61.28 196 GLU A O 1
ATOM 1534 N N . ASN A 1 219 ? -13.246 -12.649 7.898 1.00 61.87 197 ASN A N 1
ATOM 1535 C CA . ASN A 1 219 ? -13.166 -11.814 9.108 1.00 62.29 197 ASN A CA 1
ATOM 1536 C C . ASN A 1 219 ? -11.947 -12.216 10.000 1.00 61.89 197 ASN A C 1
ATOM 1537 O O . ASN A 1 219 ? -11.930 -13.308 10.592 1.00 62.07 197 ASN A O 1
ATOM 1542 N N . ARG A 1 220 ? -10.973 -11.309 10.148 1.00 60.85 198 ARG A N 1
ATOM 1543 C CA . ARG A 1 220 ? -11.210 -9.888 9.840 1.00 59.82 198 ARG A CA 1
ATOM 1544 C C . ARG A 1 220 ? -10.462 -9.292 8.623 1.00 58.31 198 ARG A C 1
ATOM 1545 O O . ARG A 1 220 ? -9.914 -10.028 7.792 1.00 57.71 198 ARG A O 1
ATOM 1553 N N . ASP A 1 221 ? -10.492 -7.959 8.525 1.00 56.66 199 ASP A N 1
ATOM 1554 C CA . ASP A 1 221 ? -10.035 -7.205 7.358 1.00 55.33 199 ASP A CA 1
ATOM 1555 C C . ASP A 1 221 ? -8.511 -6.993 7.320 1.00 53.51 199 ASP A C 1
ATOM 1556 O O . ASP A 1 221 ? -8.037 -5.998 6.779 1.00 53.54 199 ASP A O 1
ATOM 1561 N N . ALA A 1 222 ? -7.760 -7.932 7.889 1.00 51.40 200 ALA A N 1
ATOM 1562 C CA . ALA A 1 222 ? -6.313 -7.834 8.015 1.00 49.51 200 ALA A CA 1
ATOM 1563 C C . ALA A 1 222 ? -5.703 -9.245 7.993 1.00 48.35 200 ALA A C 1
ATOM 1564 O O . ALA A 1 222 ? -6.325 -10.203 8.449 1.00 48.22 200 ALA A O 1
ATOM 1566 N N . PRO A 1 223 ? -4.489 -9.380 7.447 1.00 47.09 201 PRO A N 1
ATOM 1567 C CA . PRO A 1 223 ? -3.977 -10.725 7.130 1.00 46.02 201 PRO A CA 1
ATOM 1568 C C . PRO A 1 223 ? -3.338 -11.473 8.286 1.00 45.26 201 PRO A C 1
ATOM 1569 O O . PRO A 1 223 ? -2.893 -10.843 9.244 1.00 45.19 201 PRO A O 1
ATOM 1573 N N . ILE A 1 224 ? -3.298 -12.812 8.181 1.00 44.27 202 ILE A N 1
ATOM 1574 C CA . ILE A 1 224 ? -2.679 -13.678 9.196 1.00 42.78 202 ILE A CA 1
ATOM 1575 C C . ILE A 1 224 ? -1.285 -14.173 8.787 1.00 42.17 202 ILE A C 1
ATOM 1576 O O . ILE A 1 224 ? -0.431 -14.491 9.626 1.00 42.18 202 ILE A O 1
ATOM 1581 N N . ALA A 1 225 ? -1.045 -14.229 7.487 1.00 41.53 203 ALA A N 1
ATOM 1582 C CA . ALA A 1 225 ? 0.247 -14.656 6.991 1.00 40.59 203 ALA A CA 1
ATOM 1583 C C . ALA A 1 225 ? 0.561 -14.012 5.646 1.00 40.01 203 ALA A C 1
ATOM 1584 O O . ALA A 1 225 ? -0.309 -13.492 4.948 1.00 39.42 203 ALA A O 1
ATOM 1586 N N . ALA A 1 226 ? 1.829 -14.041 5.287 1.00 39.36 204 ALA A N 1
ATOM 1587 C CA . ALA A 1 226 ? 2.230 -13.395 4.066 1.00 38.82 204 ALA A CA 1
ATOM 1588 C C . ALA A 1 226 ? 3.428 -14.121 3.595 1.00 38.02 204 ALA A C 1
ATOM 1589 O O . ALA A 1 226 ? 4.246 -14.526 4.398 1.00 37.76 204 ALA A O 1
ATOM 1591 N N . ASP A 1 227 ? 3.524 -14.255 2.281 1.00 38.42 205 ASP A N 1
ATOM 1592 C CA . ASP A 1 227 ? 4.703 -14.773 1.627 1.00 38.37 205 ASP A CA 1
ATOM 1593 C C . ASP A 1 227 ? 5.125 -13.687 0.656 1.00 37.08 205 ASP A C 1
ATOM 1594 O O . ASP A 1 227 ? 4.343 -13.296 -0.214 1.00 36.23 205 ASP A O 1
ATOM 1599 N N . ILE A 1 228 ? 6.364 -13.222 0.783 1.00 36.05 206 ILE A N 1
ATOM 1600 C CA . ILE A 1 228 ? 6.815 -12.069 0.031 1.00 35.49 206 ILE A CA 1
ATOM 1601 C C . ILE A 1 228 ? 8.196 -12.277 -0.566 1.00 35.31 206 ILE A C 1
ATOM 1602 O O . ILE A 1 228 ? 9.109 -12.720 0.125 1.00 35.73 206 ILE A O 1
ATOM 1607 N N . HIS A 1 229 ? 8.347 -11.936 -1.839 1.00 35.57 207 HIS A N 1
ATOM 1608 C CA . HIS A 1 229 ? 9.654 -11.963 -2.494 1.00 36.74 207 HIS A CA 1
ATOM 1609 C C . HIS A 1 229 ? 10.034 -10.558 -2.892 1.00 36.51 207 HIS A C 1
ATOM 1610 O O . HIS A 1 229 ? 9.189 -9.774 -3.344 1.00 35.15 207 HIS A O 1
ATOM 1617 N N . PHE A 1 230 ? 11.321 -10.282 -2.737 1.00 36.90 208 PHE A N 1
ATOM 1618 C CA . PHE A 1 230 ? 11.918 -9.004 -3.066 1.00 37.94 208 PHE A CA 1
ATOM 1619 C C . PHE A 1 230 ? 13.094 -9.269 -4.002 1.00 38.91 208 PHE A C 1
ATOM 1620 O O . PHE A 1 230 ? 13.556 -10.405 -4.090 1.00 39.13 208 PHE A O 1
ATOM 1628 N N . ARG A 1 231 ? 13.587 -8.218 -4.663 1.00 39.34 209 ARG A N 1
ATOM 1629 C CA . ARG A 1 231 ? 14.873 -8.240 -5.370 1.00 40.47 209 ARG A CA 1
ATOM 1630 C C . ARG A 1 231 ? 15.573 -6.917 -5.091 1.00 40.09 209 ARG A C 1
ATOM 1631 O O . ARG A 1 231 ? 14.891 -5.935 -4.820 1.00 39.78 209 ARG A O 1
ATOM 1639 N N . ASP A 1 232 ? 16.908 -6.884 -5.183 1.00 39.92 210 ASP A N 1
ATOM 1640 C CA . ASP A 1 232 ? 17.612 -5.619 -5.384 1.00 40.06 210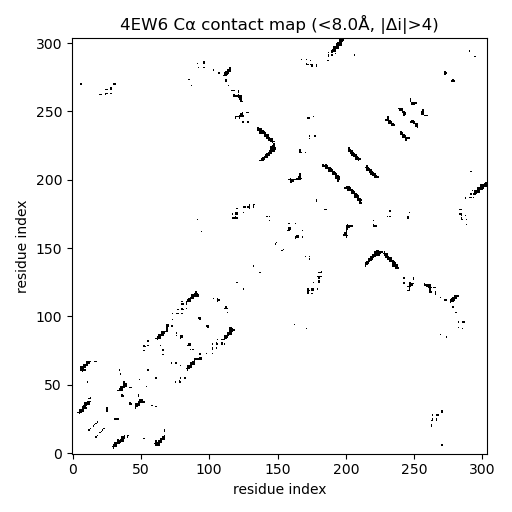 ASP A CA 1
ATOM 1641 C C . ASP A 1 232 ? 17.981 -5.428 -6.857 1.00 40.17 210 ASP A C 1
ATOM 1642 O O . ASP A 1 232 ? 17.583 -6.234 -7.695 1.00 38.72 210 ASP A O 1
ATOM 1647 N N . ALA A 1 233 ? 18.709 -4.352 -7.167 1.00 40.92 211 ALA A N 1
ATOM 1648 C CA . ALA A 1 233 ? 19.106 -4.047 -8.544 1.00 42.57 211 ALA A CA 1
ATOM 1649 C C . ALA A 1 233 ? 19.964 -5.157 -9.201 1.00 43.88 211 ALA A C 1
ATOM 1650 O O . ALA A 1 233 ? 19.815 -5.426 -10.398 1.00 43.47 211 ALA A O 1
ATOM 1652 N N . ASP A 1 234 ? 20.839 -5.791 -8.405 1.00 45.15 212 ASP A N 1
ATOM 1653 C CA . ASP A 1 234 ? 21.672 -6.931 -8.851 1.00 46.24 212 ASP A CA 1
ATOM 1654 C C . ASP A 1 234 ? 20.926 -8.277 -8.779 1.00 46.05 212 ASP A C 1
ATOM 1655 O O . ASP A 1 234 ? 21.543 -9.344 -8.917 1.00 46.58 212 ASP A O 1
ATOM 1660 N N . GLY A 1 235 ? 19.617 -8.219 -8.544 1.00 44.95 213 GLY A N 1
ATOM 1661 C CA . GLY A 1 235 ? 18.760 -9.407 -8.526 1.00 44.16 213 GLY A CA 1
ATOM 1662 C C . GLY A 1 235 ? 18.902 -10.356 -7.344 1.00 43.96 213 GLY A C 1
ATOM 1663 O O . GLY A 1 235 ? 18.417 -11.496 -7.399 1.00 42.77 213 GLY A O 1
ATOM 1664 N N . LEU A 1 236 ? 19.567 -9.902 -6.280 1.00 43.76 214 LEU A N 1
ATOM 1665 C CA . LEU A 1 236 ? 19.652 -10.683 -5.050 1.00 43.77 214 LEU A CA 1
ATOM 1666 C C . LEU A 1 236 ? 18.248 -11.034 -4.571 1.00 43.49 214 LEU A C 1
ATOM 1667 O O . LEU A 1 236 ? 17.438 -10.135 -4.386 1.00 43.90 214 LEU A O 1
ATOM 1672 N N . PRO A 1 237 ? 17.947 -12.345 -4.397 1.00 42.90 215 PRO A N 1
ATOM 1673 C CA . PRO A 1 237 ? 16.620 -12.774 -3.947 1.00 42.27 215 PRO A CA 1
ATOM 1674 C C . PRO A 1 237 ? 16.436 -12.742 -2.421 1.00 41.71 215 PRO A C 1
ATOM 1675 O O . PRO A 1 237 ? 17.337 -13.081 -1.664 1.00 41.81 215 PRO A O 1
ATOM 1679 N N . VAL A 1 238 ? 15.258 -12.314 -1.989 1.00 41.62 216 VAL A N 1
ATOM 1680 C CA . VAL A 1 238 ? 14.923 -12.214 -0.585 1.00 40.43 216 VAL A CA 1
ATOM 1681 C C . VAL A 1 238 ? 13.571 -12.843 -0.457 1.00 41.07 216 VAL A C 1
ATOM 1682 O O . VAL A 1 238 ? 12.618 -12.454 -1.153 1.00 41.23 216 VAL A O 1
ATOM 1686 N N . HIS A 1 239 ? 13.482 -13.828 0.424 1.00 40.52 217 HIS A N 1
ATOM 1687 C CA . HIS A 1 239 ? 12.213 -14.456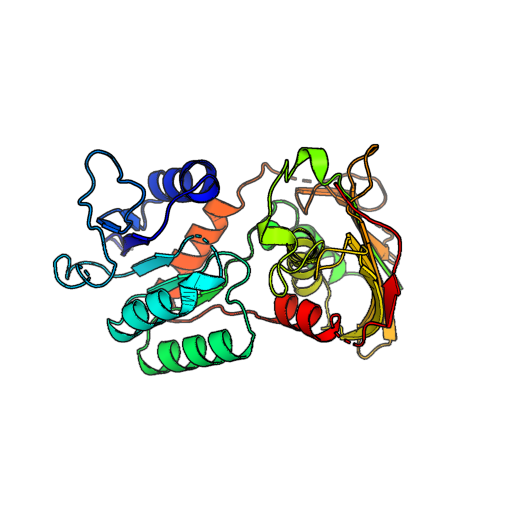 0.667 1.00 40.43 217 HIS A CA 1
ATOM 1688 C C . HIS A 1 239 ? 11.834 -14.131 2.108 1.00 39.87 217 HIS A C 1
ATOM 1689 O O . HIS A 1 239 ? 12.683 -14.170 3.006 1.00 40.48 217 HIS A O 1
ATOM 1696 N N . ALA A 1 240 ? 10.576 -13.753 2.314 1.00 38.71 218 ALA A N 1
ATOM 1697 C CA . ALA A 1 240 ? 10.065 -13.464 3.652 1.00 37.53 218 ALA A CA 1
ATOM 1698 C C . ALA A 1 240 ? 8.748 -14.198 3.880 1.00 37.24 218 ALA A C 1
ATOM 1699 O O . ALA A 1 240 ? 7.828 -14.126 3.045 1.00 35.38 218 ALA A O 1
ATOM 1701 N N . GLU A 1 241 ? 8.663 -14.894 5.012 1.00 37.50 219 GLU A N 1
ATOM 1702 C CA . GLU A 1 241 ? 7.427 -15.573 5.401 1.00 39.13 219 GLU A CA 1
ATOM 1703 C C . GLU A 1 241 ? 7.027 -15.036 6.756 1.00 38.35 219 GLU A C 1
ATOM 1704 O O . GLU A 1 241 ? 7.835 -15.046 7.660 1.00 37.94 219 GLU A O 1
ATOM 1710 N N . PHE A 1 242 ? 5.800 -14.544 6.879 1.00 37.69 220 PHE A N 1
ATOM 1711 C CA . PHE A 1 242 ? 5.332 -14.044 8.159 1.00 38.78 220 PHE A CA 1
ATOM 1712 C C . PHE A 1 242 ? 4.129 -14.873 8.539 1.00 39.50 220 PHE A C 1
ATOM 1713 O O . PHE A 1 242 ? 3.149 -14.991 7.765 1.00 38.95 220 PHE A O 1
ATOM 1721 N N . ASP A 1 243 ? 4.171 -15.429 9.734 1.00 40.10 221 ASP A N 1
ATOM 1722 C CA . ASP A 1 243 ? 3.087 -16.325 10.082 1.00 41.83 221 ASP A CA 1
ATOM 1723 C C . ASP A 1 243 ? 2.652 -16.247 11.520 1.00 41.58 221 ASP A C 1
ATOM 1724 O O . ASP A 1 243 ? 3.471 -16.322 12.431 1.00 41.95 221 ASP A O 1
ATOM 1729 N N . TRP A 1 244 ? 1.348 -16.106 11.705 1.00 42.89 222 TRP A N 1
ATOM 1730 C CA . TRP A 1 244 ? 0.770 -15.886 13.033 1.00 44.29 222 TRP A CA 1
ATOM 1731 C C . TRP A 1 244 ? -0.020 -17.098 13.507 1.00 46.01 222 TRP A C 1
ATOM 1732 O O . TRP A 1 244 ? -1.141 -16.965 14.002 1.00 45.45 222 TRP A O 1
ATOM 1743 N N . ARG A 1 245 ? 0.552 -18.279 13.295 1.00 48.08 223 ARG A N 1
ATOM 1744 C CA . ARG A 1 245 ? -0.117 -19.546 13.592 1.00 49.72 223 ARG A CA 1
ATOM 1745 C C . ARG A 1 245 ? 0.945 -20.520 14.084 1.00 50.83 223 ARG A C 1
ATOM 1746 O O . ARG A 1 245 ? 0.647 -21.632 14.550 1.00 51.31 223 ARG A O 1
ATOM 1754 N N . GLN A 1 246 ? 2.194 -20.090 13.979 1.00 51.77 224 GLN A N 1
ATOM 1755 C CA . GLN A 1 246 ? 3.307 -20.811 14.553 1.00 52.84 224 GLN A CA 1
ATOM 1756 C C . GLN A 1 246 ? 3.126 -20.918 16.077 1.00 53.49 224 GLN A C 1
ATOM 1757 O O . GLN A 1 246 ? 3.633 -20.079 16.844 1.00 52.99 224 GLN A O 1
ATOM 1763 N N . THR A 1 247 ? 2.374 -21.955 16.482 1.00 54.01 225 THR A N 1
ATOM 1764 C CA . THR A 1 247 ? 2.060 -22.281 17.885 1.00 54.25 225 THR A CA 1
ATOM 1765 C C . THR A 1 247 ? 3.222 -22.999 18.593 1.00 54.33 225 THR A C 1
ATOM 1766 O O . THR A 1 247 ? 3.306 -22.997 19.824 1.00 54.22 225 THR A O 1
ATOM 1770 N N . GLY A 1 248 ? 4.115 -23.591 17.799 1.00 54.26 226 GLY A N 1
ATOM 1771 C CA . GLY A 1 248 ? 5.217 -24.378 18.301 1.00 53.99 226 GLY A CA 1
ATOM 1772 C C . GLY A 1 248 ? 6.474 -23.562 18.492 1.00 54.60 226 GLY A C 1
ATOM 1773 O O . GLY A 1 248 ? 6.502 -22.619 19.296 1.00 55.08 226 GLY A O 1
ATOM 1774 N N . LYS A 1 249 ? 7.522 -23.923 17.754 1.00 54.22 227 LYS A N 1
ATOM 1775 C CA . LYS A 1 249 ? 8.790 -23.216 17.838 1.00 54.40 227 LYS A CA 1
ATOM 1776 C C . LYS A 1 249 ? 8.691 -21.737 17.380 1.00 54.44 227 LYS A C 1
ATOM 1777 O O . LYS A 1 249 ? 8.260 -21.435 16.257 1.00 54.93 227 LYS A O 1
ATOM 1783 N N . GLN A 1 250 ? 9.107 -20.822 18.252 1.00 53.67 228 GLN A N 1
ATOM 1784 C CA . GLN A 1 250 ? 9.054 -19.399 17.945 1.00 52.39 228 GLN A CA 1
ATOM 1785 C C . GLN A 1 250 ? 10.211 -18.993 17.057 1.00 51.79 228 GLN A C 1
ATOM 1786 O O . GLN A 1 250 ? 11.384 -19.197 17.411 1.00 52.15 228 GLN A O 1
ATOM 1792 N N . SER A 1 251 ? 9.900 -18.405 15.904 1.00 50.30 229 SER A N 1
ATOM 1793 C CA . SER A 1 251 ? 10.980 -17.994 15.026 1.00 48.89 229 SER A CA 1
ATOM 1794 C C . SER A 1 251 ? 10.988 -16.507 14.610 1.00 47.15 229 SER A C 1
ATOM 1795 O O . SER A 1 251 ? 10.036 -16.006 14.030 1.00 46.47 229 SER A O 1
ATOM 1798 N N . TRP A 1 252 ? 12.094 -15.838 14.918 1.00 45.88 230 TRP A N 1
ATOM 1799 C CA . TRP A 1 252 ? 12.342 -14.468 14.491 1.00 45.13 230 TRP A CA 1
ATOM 1800 C C . TRP A 1 252 ? 13.721 -14.357 13.874 1.00 44.63 230 TRP A C 1
ATOM 1801 O O . TRP A 1 252 ? 14.594 -13.639 14.400 1.00 44.13 230 TRP A O 1
ATOM 1812 N N . ASP A 1 253 ? 13.922 -15.025 12.740 1.00 44.11 231 ASP A N 1
ATOM 1813 C CA . ASP A 1 253 ? 15.260 -15.052 12.135 1.00 44.54 231 ASP A CA 1
ATOM 1814 C C . ASP A 1 253 ? 15.338 -14.486 10.746 1.00 44.60 231 ASP A C 1
ATOM 1815 O O . ASP A 1 253 ? 14.361 -14.408 10.020 1.00 44.31 231 ASP A O 1
ATOM 1820 N N . ILE A 1 254 ? 16.549 -14.116 10.395 1.00 45.55 232 ILE A N 1
ATOM 1821 C CA . ILE A 1 254 ? 16.874 -13.653 9.081 1.00 46.50 232 ILE A CA 1
ATOM 1822 C C . ILE A 1 254 ? 18.140 -14.406 8.732 1.00 47.06 232 ILE A C 1
ATOM 1823 O O . ILE A 1 254 ? 19.198 -14.140 9.285 1.00 46.52 232 ILE A O 1
ATOM 1828 N N . VAL A 1 255 ? 18.024 -15.363 7.825 1.00 48.25 233 VAL A N 1
ATOM 1829 C CA . VAL A 1 255 ? 19.180 -16.134 7.413 1.00 49.40 233 VAL A CA 1
ATOM 1830 C C . VAL A 1 255 ? 19.691 -15.637 6.061 1.00 50.05 233 VAL A C 1
ATOM 1831 O O . VAL A 1 255 ? 18.911 -15.477 5.117 1.00 50.21 233 VAL A O 1
ATOM 1835 N N . ALA A 1 256 ? 20.994 -15.392 5.980 1.00 51.01 234 ALA A N 1
ATOM 1836 C CA . ALA A 1 256 ? 21.633 -15.006 4.729 1.00 52.87 234 ALA A CA 1
ATOM 1837 C C . ALA A 1 256 ? 22.714 -16.006 4.266 1.00 54.26 234 ALA A C 1
ATOM 1838 O O . ALA A 1 256 ? 23.749 -16.152 4.924 1.00 54.72 234 ALA A O 1
ATOM 1840 N N . GLU A 1 257 ? 22.488 -16.675 3.136 1.00 55.39 235 GLU A N 1
ATOM 1841 C CA . GLU A 1 257 ? 23.544 -17.485 2.517 1.00 56.71 235 GLU A CA 1
ATOM 1842 C C . GLU A 1 257 ? 24.577 -16.540 1.931 1.00 57.66 235 GLU A C 1
ATOM 1843 O O . GLU A 1 257 ? 24.259 -15.685 1.089 1.00 58.67 235 GLU A O 1
ATOM 1849 N N . THR A 1 258 ? 25.805 -16.656 2.421 1.00 58.49 236 THR A N 1
ATOM 1850 C CA . THR A 1 258 ? 26.913 -15.846 1.937 1.00 59.69 236 THR A CA 1
ATOM 1851 C C . THR A 1 258 ? 28.028 -16.755 1.440 1.00 60.77 236 THR A C 1
ATOM 1852 O O . THR A 1 258 ? 27.947 -17.983 1.568 1.00 61.07 236 THR A O 1
ATOM 1856 N N . ALA A 1 259 ? 29.067 -16.148 0.875 1.00 61.63 237 ALA A N 1
ATOM 1857 C CA . ALA A 1 259 ? 30.261 -16.885 0.513 1.00 62.57 237 ALA A CA 1
ATOM 1858 C C . ALA A 1 259 ? 31.322 -16.561 1.553 1.00 63.03 237 ALA A C 1
ATOM 1859 O O . ALA A 1 259 ? 32.433 -16.143 1.224 1.00 63.26 237 ALA A O 1
ATOM 1861 N N . ALA A 1 260 ? 30.949 -16.715 2.823 1.00 63.24 238 ALA A N 1
ATOM 1862 C CA . ALA A 1 260 ? 31.866 -16.433 3.919 1.00 62.93 238 ALA A CA 1
ATOM 1863 C C . ALA A 1 260 ? 31.362 -16.768 5.330 1.00 62.72 238 ALA A C 1
ATOM 1864 O O . ALA A 1 260 ? 31.843 -16.169 6.293 1.00 63.28 238 ALA A O 1
ATOM 1866 N N . GLY A 1 261 ? 30.430 -17.704 5.512 1.00 62.31 239 GLY A N 1
ATOM 1867 C CA . GLY A 1 261 ? 29.707 -18.431 4.492 1.00 61.80 239 GLY A CA 1
ATOM 1868 C C . GLY A 1 261 ? 28.441 -18.930 5.167 1.00 61.79 239 GLY A C 1
ATOM 1869 O O . GLY A 1 261 ? 28.339 -20.109 5.507 1.00 62.16 239 GLY A O 1
ATOM 1870 N N . GLN A 1 262 ? 27.500 -18.003 5.374 1.00 61.20 240 GLN A N 1
ATOM 1871 C CA . GLN A 1 262 ? 26.184 -18.199 6.035 1.00 60.83 240 GLN A CA 1
ATOM 1872 C C . GLN A 1 262 ? 26.020 -17.545 7.423 1.00 60.82 240 GLN A C 1
ATOM 1873 O O . GLN A 1 262 ? 26.508 -18.046 8.444 1.00 61.35 240 GLN A O 1
ATOM 1887 N N . VAL A 1 264 ? 23.381 -16.195 10.394 1.00 57.74 242 VAL A N 1
ATOM 1888 C CA . VAL A 1 264 ? 22.049 -16.291 10.980 1.00 56.77 242 VAL A CA 1
ATOM 1889 C C . VAL A 1 264 ? 21.919 -15.185 12.027 1.00 55.51 242 VAL A C 1
ATOM 1890 O O . VAL A 1 264 ? 22.774 -15.032 12.908 1.00 55.09 242 VAL A O 1
ATOM 1894 N N . LEU A 1 265 ? 20.862 -14.391 11.889 1.00 54.07 243 LEU A N 1
ATOM 1895 C CA . LEU A 1 265 ? 20.508 -13.396 12.890 1.00 52.02 243 LEU A CA 1
ATOM 1896 C C . LEU A 1 265 ? 19.183 -13.832 13.443 1.00 51.15 243 LEU A C 1
ATOM 1897 O O . LEU A 1 265 ? 18.191 -13.859 12.712 1.00 50.98 243 LEU A O 1
ATOM 1902 N N . SER A 1 266 ? 19.173 -14.197 14.722 1.00 50.03 244 SER A N 1
ATOM 1903 C CA . SER A 1 266 ? 17.953 -14.701 15.355 1.00 49.85 244 SER A CA 1
ATOM 1904 C C . SER A 1 266 ? 17.504 -13.884 16.557 1.00 49.51 244 SER A C 1
ATOM 1905 O O . SER A 1 266 ? 18.186 -12.951 16.993 1.00 49.15 244 SER A O 1
ATOM 1908 N N . GLU A 1 267 ? 16.350 -14.267 17.083 1.00 49.86 245 GLU A N 1
ATOM 1909 C CA . GLU A 1 267 ? 15.782 -13.687 18.295 1.00 51.13 245 GLU A CA 1
ATOM 1910 C C . GLU A 1 267 ? 15.525 -12.185 18.121 1.00 50.70 245 GLU A C 1
ATOM 1911 O O . GLU A 1 267 ? 15.850 -11.392 19.001 1.00 50.62 245 GLU A O 1
ATOM 1917 N N . GLY A 1 268 ? 14.957 -11.823 16.966 1.00 50.79 246 GLY A N 1
ATOM 1918 C CA . GLY A 1 268 ? 14.633 -10.434 16.620 1.00 50.34 246 GLY A CA 1
ATOM 1919 C C . GLY A 1 268 ? 15.828 -9.505 16.565 1.00 50.57 246 GLY A C 1
ATOM 1920 O O . GLY A 1 268 ? 15.727 -8.337 16.963 1.00 50.37 246 GLY A O 1
ATOM 1921 N N . GLY A 1 269 ? 16.962 -10.019 16.092 1.00 50.57 247 GLY A N 1
ATOM 1922 C CA . GLY A 1 269 ? 18.194 -9.224 15.932 1.00 51.12 247 GLY A CA 1
ATOM 1923 C C . GLY A 1 269 ? 19.171 -9.315 17.089 1.00 51.74 247 GLY A C 1
ATOM 1924 O O . GLY A 1 269 ? 20.223 -8.666 17.093 1.00 51.55 247 GLY A O 1
ATOM 1925 N N . ALA A 1 270 ? 18.816 -10.152 18.054 1.00 53.30 248 ALA A N 1
ATOM 1926 C CA . ALA A 1 270 ? 19.537 -10.294 19.311 1.00 55.26 248 ALA A CA 1
ATOM 1927 C C . ALA A 1 270 ? 20.855 -11.107 19.235 1.00 56.35 248 ALA A C 1
ATOM 1928 O O . ALA A 1 270 ? 21.850 -10.695 19.838 1.00 56.38 248 ALA A O 1
ATOM 1930 N N . LYS A 1 271 ? 20.866 -12.224 18.492 1.00 58.02 249 LYS A N 1
ATOM 1931 C CA . LYS A 1 271 ? 22.043 -13.132 18.423 1.00 59.60 249 LYS A CA 1
ATOM 1932 C C . LYS A 1 271 ? 22.562 -13.436 17.012 1.00 60.47 249 LYS A C 1
ATOM 1933 O O . LYS A 1 271 ? 21.769 -13.667 16.097 1.00 60.77 249 LYS A O 1
ATOM 1939 N N . LEU A 1 272 ? 23.890 -13.448 16.848 1.00 61.71 250 LEU A N 1
ATOM 1940 C CA . LEU A 1 272 ? 24.524 -13.650 15.529 1.00 62.83 250 LEU A CA 1
ATOM 1941 C C . LEU A 1 272 ? 25.495 -14.852 15.398 1.00 64.18 250 LEU A C 1
ATOM 1942 O O . LEU A 1 272 ? 26.581 -14.849 15.981 1.00 64.15 250 LEU A O 1
ATOM 1947 N N . SER A 1 273 ? 25.113 -15.842 14.587 1.00 65.75 251 SER A N 1
ATOM 1948 C CA . SER A 1 273 ? 25.956 -17.021 14.312 1.00 67.01 251 SER A CA 1
ATOM 1949 C C . SER A 1 273 ? 26.534 -17.137 12.885 1.00 67.90 251 SER A C 1
ATOM 1950 O O . SER A 1 273 ? 25.885 -17.690 11.981 1.00 68.62 251 SER A O 1
ATOM 1953 N N . ILE A 1 274 ? 27.764 -16.652 12.707 1.00 68.42 252 ILE A N 1
ATOM 1954 C CA . ILE A 1 274 ? 28.507 -16.759 11.437 1.00 69.08 252 ILE A CA 1
ATOM 1955 C C . ILE A 1 274 ? 29.064 -18.182 11.205 1.00 69.66 252 ILE A C 1
ATOM 1956 O O . ILE A 1 274 ? 30.029 -18.605 11.868 1.00 69.43 252 ILE A O 1
ATOM 1961 N N . ASP A 1 275 ? 28.470 -18.895 10.242 1.00 70.32 253 ASP A N 1
ATOM 1962 C CA . ASP A 1 275 ? 28.768 -20.312 9.964 1.00 70.91 253 ASP A CA 1
ATOM 1963 C C . ASP A 1 275 ? 28.192 -21.210 11.080 1.00 71.31 253 ASP A C 1
ATOM 1964 O O . ASP A 1 275 ? 27.367 -22.084 10.824 1.00 71.15 253 ASP A O 1
ATOM 1969 N N . GLY A 1 276 ? 28.616 -20.959 12.313 1.00 71.82 254 GLY A N 1
ATOM 1970 C CA . GLY A 1 276 ? 28.091 -21.630 13.489 1.00 72.77 254 GLY A CA 1
ATOM 1971 C C . GLY A 1 276 ? 28.896 -21.179 14.690 1.00 73.48 254 GLY A C 1
ATOM 1972 O O . GLY A 1 276 ? 28.773 -21.749 15.767 1.00 73.78 254 GLY A O 1
ATOM 1973 N N . ARG A 1 277 ? 29.719 -20.147 14.490 1.00 74.18 255 ARG A N 1
ATOM 1974 C CA . ARG A 1 277 ? 30.598 -19.564 15.517 1.00 75.08 255 ARG A CA 1
ATOM 1975 C C . ARG A 1 277 ? 29.896 -18.543 16.448 1.00 75.39 255 ARG A C 1
ATOM 1976 O O . ARG A 1 277 ? 30.545 -17.631 16.972 1.00 75.79 255 ARG A O 1
ATOM 1984 N N . LEU A 1 278 ? 28.596 -18.722 16.673 1.00 75.64 256 LEU A N 1
ATOM 1985 C CA . LEU A 1 278 ? 27.752 -17.781 17.428 1.00 76.13 256 LEU A CA 1
ATOM 1986 C C . LEU A 1 278 ? 28.520 -16.744 18.237 1.00 76.53 256 LEU A C 1
ATOM 1987 O O . LEU A 1 278 ? 28.842 -16.993 19.398 1.00 76.65 256 LEU A O 1
ATOM 1992 N N . THR A 1 279 ? 28.804 -15.587 17.635 1.00 76.89 257 THR A N 1
ATOM 1993 C CA . THR A 1 279 ? 29.502 -14.489 18.340 1.00 77.44 257 THR A CA 1
ATOM 1994 C C . THR A 1 279 ? 28.618 -13.756 19.375 1.00 77.52 257 THR A C 1
ATOM 1995 O O . THR A 1 279 ? 28.351 -12.552 19.270 1.00 77.81 257 THR A O 1
ATOM 1999 N N . GLU A 1 282 ? 25.896 -9.487 23.415 1.00 48.49 260 GLU A N 1
ATOM 2000 C CA . GLU A 1 282 ? 25.522 -8.343 24.239 1.00 48.16 260 GLU A CA 1
ATOM 2001 C C . GLU A 1 282 ? 24.041 -8.441 24.614 1.00 48.08 260 GLU A C 1
ATOM 2002 O O . GLU A 1 282 ? 23.292 -9.206 23.989 1.00 48.12 260 GLU A O 1
ATOM 2004 N N . PRO A 1 283 ? 23.613 -7.710 25.672 1.00 48.03 261 PRO A N 1
ATOM 2005 C CA . PRO A 1 283 ? 22.208 -7.832 26.131 1.00 47.29 261 PRO A CA 1
ATOM 2006 C C . PRO A 1 283 ? 21.254 -6.738 25.581 1.00 46.03 261 PRO A C 1
ATOM 2007 O O . PRO A 1 283 ? 21.689 -5.636 25.249 1.00 45.26 261 PRO A O 1
ATOM 2011 N N . GLU A 1 284 ? 19.971 -7.082 25.474 1.00 44.88 262 GLU A N 1
ATOM 2012 C CA . GLU A 1 284 ? 18.986 -6.295 24.721 1.00 43.73 262 GLU A CA 1
ATOM 2013 C C . GLU A 1 284 ? 18.851 -4.866 25.263 1.00 42.19 262 GLU A C 1
ATOM 2014 O O . GLU A 1 284 ? 18.419 -4.697 26.398 1.00 41.49 262 GLU A O 1
ATOM 2020 N N . GLN A 1 285 ? 19.245 -3.864 24.469 1.00 40.09 263 GLN A N 1
ATOM 2021 C CA . GLN A 1 285 ? 19.140 -2.444 24.873 1.00 39.07 263 GLN A CA 1
ATOM 2022 C C . GLN A 1 285 ? 18.455 -1.571 23.788 1.00 36.82 263 GLN A C 1
ATOM 2023 O O . GLN A 1 285 ? 18.970 -0.513 23.410 1.00 35.43 263 GLN A O 1
ATOM 2029 N N . GLU A 1 286 ? 17.314 -2.036 23.279 1.00 34.60 264 GLU A N 1
ATOM 2030 C CA . GLU A 1 286 ? 16.629 -1.379 22.166 1.00 32.84 264 GLU A CA 1
ATOM 2031 C C . GLU A 1 286 ? 16.187 0.060 22.512 1.00 31.02 264 GLU A C 1
ATOM 2032 O O . GLU A 1 286 ? 16.697 1.039 21.948 1.00 30.06 264 GLU A O 1
ATOM 2038 N N . TYR A 1 287 ? 15.268 0.192 23.463 1.00 30.09 265 TYR A N 1
ATOM 2039 C CA . TYR A 1 287 ? 14.783 1.527 23.814 1.00 29.40 265 TYR A CA 1
ATOM 2040 C C . TYR A 1 287 ? 15.866 2.458 24.355 1.00 29.28 265 TYR A C 1
ATOM 2041 O O . TYR A 1 287 ? 15.856 3.643 24.027 1.00 30.39 265 TYR A O 1
ATOM 2050 N N . PRO A 1 288 ? 16.831 1.926 25.155 1.00 29.25 266 PRO A N 1
ATOM 2051 C CA . PRO A 1 288 ? 17.905 2.857 25.550 1.00 28.44 266 PRO A CA 1
ATOM 2052 C C . PRO A 1 288 ? 18.697 3.408 24.373 1.00 28.51 266 PRO A C 1
ATOM 2053 O O . PRO A 1 288 ? 19.126 4.573 24.437 1.00 29.49 266 PRO A O 1
ATOM 2057 N N . SER A 1 289 ? 18.933 2.601 23.339 1.00 27.39 267 SER A N 1
ATOM 2058 C CA . SER A 1 289 ? 19.608 3.111 22.125 1.00 28.38 267 SER A CA 1
ATOM 2059 C C . SER A 1 289 ? 18.721 4.052 21.295 1.00 28.19 267 SER A C 1
ATOM 2060 O O . SER A 1 289 ? 19.232 5.010 20.715 1.00 29.40 267 SER A O 1
ATOM 2063 N N . LEU A 1 290 ? 17.416 3.776 21.211 1.00 27.54 268 LEU A N 1
ATOM 2064 C CA . LEU A 1 290 ? 16.459 4.735 20.623 1.00 26.28 268 LEU A CA 1
ATOM 2065 C C . LEU A 1 290 ? 16.607 6.127 21.224 1.00 26.14 268 LEU A C 1
ATOM 2066 O O . LEU A 1 290 ? 16.764 7.110 20.500 1.00 25.49 268 LEU A O 1
ATOM 2071 N N . TYR A 1 291 ? 16.618 6.206 22.551 1.00 26.86 269 TYR A N 1
ATOM 2072 C CA . TYR A 1 291 ? 16.803 7.495 23.236 1.00 25.80 269 TYR A CA 1
ATOM 2073 C C . TYR A 1 291 ? 18.184 8.092 23.024 1.00 27.58 269 TYR A C 1
ATOM 2074 O O . TYR A 1 291 ? 18.310 9.311 22.864 1.00 28.21 269 TYR A O 1
ATOM 2083 N N . ARG A 1 292 ? 19.228 7.251 22.952 1.00 28.57 270 ARG A N 1
ATOM 2084 C CA . ARG A 1 292 ? 20.551 7.749 22.519 1.00 29.42 270 ARG A CA 1
ATOM 2085 C C . ARG A 1 292 ? 20.447 8.360 21.117 1.00 29.67 270 ARG A C 1
ATOM 2086 O O . ARG A 1 292 ? 20.958 9.437 20.869 1.00 30.96 270 ARG A O 1
ATOM 2094 N N . ARG A 1 293 ? 19.782 7.662 20.200 1.00 29.81 271 ARG A N 1
ATOM 2095 C CA . ARG A 1 293 ? 19.648 8.161 18.832 1.00 29.79 271 ARG A CA 1
ATOM 2096 C C . ARG A 1 293 ? 18.915 9.506 18.796 1.00 28.24 271 ARG A C 1
ATOM 2097 O O . ARG A 1 293 ? 19.340 10.407 18.092 1.00 27.31 271 ARG A O 1
ATOM 2105 N N . PHE A 1 294 ? 17.811 9.596 19.542 1.00 27.13 272 PHE A N 1
ATOM 2106 C CA . PHE A 1 294 ? 16.981 10.804 19.646 1.00 26.64 272 PHE A CA 1
ATOM 2107 C C . PHE A 1 294 ? 17.836 11.983 20.209 1.00 27.35 272 PHE A C 1
ATOM 2108 O O . PHE A 1 294 ? 17.908 13.052 19.591 1.00 27.60 272 PHE A O 1
ATOM 2116 N N . ALA A 1 295 ? 18.520 11.773 21.334 1.00 27.19 273 ALA A N 1
ATOM 2117 C CA . ALA A 1 295 ? 19.424 12.798 21.889 1.00 28.44 273 ALA A CA 1
ATOM 2118 C C . ALA A 1 295 ? 20.421 13.232 20.805 1.00 29.42 273 ALA A C 1
ATOM 2119 O O . ALA A 1 295 ? 20.600 14.422 20.554 1.00 29.17 273 ALA A O 1
ATOM 2121 N N . GLU A 1 296 ? 20.993 12.245 20.126 1.00 30.77 274 GLU A N 1
ATOM 2122 C CA . GLU A 1 296 ? 21.986 12.469 19.072 1.00 32.65 274 GLU A CA 1
ATOM 2123 C C . GLU A 1 296 ? 21.552 13.352 17.916 1.00 32.92 274 GLU A C 1
ATOM 2124 O O . GLU A 1 296 ? 22.322 14.232 17.505 1.00 33.74 274 GLU A O 1
ATOM 2130 N N . ILE A 1 297 ? 20.374 13.075 17.346 1.00 32.74 275 ILE A N 1
ATOM 2131 C CA . ILE A 1 297 ? 19.902 13.848 16.187 1.00 32.41 275 ILE A CA 1
ATOM 2132 C C . ILE A 1 297 ? 19.393 15.239 16.555 1.00 33.26 275 ILE A C 1
ATOM 2133 O O . ILE A 1 297 ? 19.382 16.135 15.715 1.00 34.84 275 ILE A O 1
ATOM 2138 N N . ILE A 1 298 ? 18.919 15.399 17.779 1.00 33.22 276 ILE A N 1
ATOM 2139 C CA . ILE A 1 298 ? 18.520 16.701 18.278 1.00 34.26 276 ILE A CA 1
ATOM 2140 C C . ILE A 1 298 ? 19.747 17.616 18.329 1.00 35.79 276 ILE A C 1
ATOM 2141 O O . ILE A 1 298 ? 19.713 18.750 17.817 1.00 36.34 276 ILE A O 1
ATOM 2146 N N . LYS A 1 299 ? 20.835 17.106 18.902 1.00 37.14 277 LYS A N 1
ATOM 2147 C CA . LYS A 1 299 ? 22.083 17.884 19.011 1.00 39.28 277 LYS A CA 1
ATOM 2148 C C . LYS A 1 299 ? 22.744 18.119 17.635 1.00 39.29 277 LYS A C 1
ATOM 2149 O O . LYS A 1 299 ? 23.295 19.198 17.394 1.00 40.00 277 LYS A O 1
ATOM 2155 N N . ALA A 1 300 ? 22.656 17.142 16.730 1.00 38.59 278 ALA A N 1
ATOM 2156 C CA . ALA A 1 300 ? 23.041 17.388 15.333 1.00 38.77 278 ALA A CA 1
ATOM 2157 C C . ALA A 1 300 ? 22.061 18.303 14.512 1.00 38.77 278 ALA A C 1
ATOM 2158 O O . ALA A 1 300 ? 22.418 18.769 13.425 1.00 39.18 278 ALA A O 1
ATOM 2160 N N . GLY A 1 301 ? 20.859 18.578 15.034 1.00 38.49 279 GLY A N 1
ATOM 2161 C CA . GLY A 1 301 ? 19.871 19.414 14.331 1.00 37.80 279 GLY A CA 1
ATOM 2162 C C . GLY A 1 301 ? 19.221 18.769 13.100 1.00 38.19 279 GLY A C 1
ATOM 2163 O O . GLY A 1 301 ? 18.846 19.480 12.139 1.00 38.29 279 GLY A O 1
ATOM 2164 N N . LYS A 1 302 ? 19.057 17.441 13.127 1.00 37.28 280 LYS A N 1
ATOM 2165 C CA . LYS A 1 302 ? 18.581 16.688 11.956 1.00 36.58 280 LYS A CA 1
ATOM 2166 C C . LYS A 1 302 ? 17.360 15.855 12.308 1.00 35.11 280 LYS A C 1
ATOM 2167 O O . LYS A 1 302 ? 17.066 15.663 13.489 1.00 35.02 280 LYS A O 1
ATOM 2173 N N . SER A 1 303 ? 16.680 15.339 11.280 1.00 32.91 281 SER A N 1
ATOM 2174 C CA . SER A 1 303 ? 15.668 14.336 11.461 1.00 31.08 281 SER A CA 1
ATOM 2175 C C . SER A 1 303 ? 16.184 12.942 11.092 1.00 30.25 281 SER A C 1
ATOM 2176 O O . SER A 1 303 ? 17.202 12.843 10.438 1.00 29.62 281 SER A O 1
ATOM 2179 N N . ASP A 1 304 ? 15.483 11.887 11.552 1.00 28.11 282 ASP A N 1
ATOM 2180 C CA . ASP A 1 304 ? 15.768 10.504 11.165 1.00 27.88 282 ASP A CA 1
ATOM 2181 C C . ASP A 1 304 ? 14.417 9.814 10.945 1.00 26.06 282 ASP A C 1
ATOM 2182 O O . ASP A 1 304 ? 13.835 9.270 11.875 1.00 24.80 282 ASP A O 1
ATOM 2187 N N . VAL A 1 305 ? 13.919 9.900 9.712 1.00 24.91 283 VAL A N 1
ATOM 2188 C CA . VAL A 1 305 ? 12.619 9.342 9.347 1.00 25.10 283 VAL A CA 1
ATOM 2189 C C 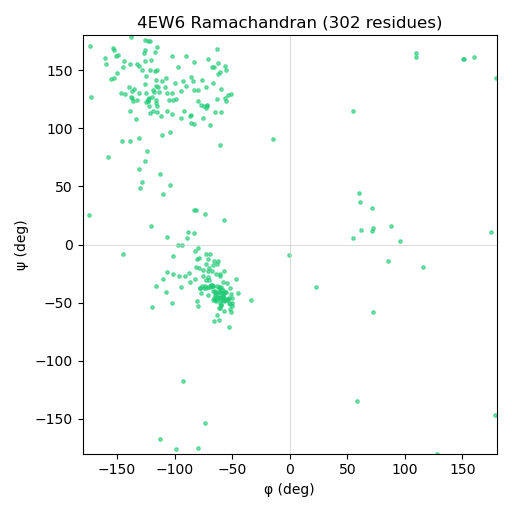. VAL A 1 305 ? 12.813 8.383 8.203 1.00 25.85 283 VAL A C 1
ATOM 2190 O O . VAL A 1 305 ? 12.629 8.753 7.049 1.00 25.64 283 VAL A O 1
ATOM 2194 N N . ASP A 1 306 ? 13.252 7.164 8.508 1.00 25.78 284 ASP A N 1
ATOM 2195 C CA . ASP A 1 306 ? 13.353 6.155 7.478 1.00 24.54 284 ASP A CA 1
ATOM 2196 C C . ASP A 1 306 ? 11.998 5.466 7.366 1.00 24.06 284 ASP A C 1
ATOM 2197 O O . ASP A 1 306 ? 11.604 4.736 8.293 1.00 22.66 284 ASP A O 1
ATOM 2202 N N . VAL A 1 307 ? 11.283 5.685 6.248 1.00 22.40 285 VAL A N 1
ATOM 2203 C CA . VAL A 1 307 ? 9.988 5.025 6.054 1.00 21.70 285 VAL A CA 1
ATOM 2204 C C . VAL A 1 307 ? 10.072 3.709 5.267 1.00 21.41 285 VAL A C 1
ATOM 2205 O O . VAL A 1 307 ? 9.048 3.075 5.021 1.00 21.64 285 VAL A O 1
ATOM 2209 N N . ALA A 1 308 ? 11.274 3.331 4.848 1.00 20.45 286 ALA A N 1
ATOM 2210 C CA . ALA A 1 308 ? 11.473 2.137 4.024 1.00 20.83 286 ALA A CA 1
ATOM 2211 C C . ALA A 1 308 ? 10.689 0.886 4.516 1.00 20.88 286 ALA A C 1
ATOM 2212 O O . ALA A 1 308 ? 10.128 0.193 3.666 1.00 22.02 286 ALA A O 1
ATOM 2214 N N . PRO A 1 309 ? 10.635 0.602 5.856 1.00 20.51 287 PRO A N 1
ATOM 2215 C CA . PRO A 1 309 ? 9.914 -0.618 6.280 1.00 21.48 287 PRO A CA 1
ATOM 2216 C C . PRO A 1 309 ? 8.415 -0.532 6.175 1.00 21.97 287 PRO A C 1
ATOM 2217 O O . PRO A 1 309 ? 7.771 -1.530 5.907 1.00 23.11 287 PRO A O 1
ATOM 2221 N N . LEU A 1 310 ? 7.868 0.675 6.333 1.00 22.90 288 LEU A N 1
ATOM 2222 C CA . LEU A 1 310 ? 6.445 0.914 6.173 1.00 21.38 288 LEU A CA 1
ATOM 2223 C C . LEU A 1 310 ? 6.085 0.978 4.684 1.00 21.50 288 LEU A C 1
ATOM 2224 O O . LEU A 1 310 ? 5.018 0.516 4.234 1.00 20.44 288 LEU A O 1
ATOM 2229 N N . ARG A 1 311 ? 6.982 1.568 3.918 1.00 22.38 289 ARG A N 1
ATOM 2230 C CA . ARG A 1 311 ? 6.876 1.507 2.482 1.00 23.15 289 ARG A CA 1
ATOM 2231 C C . ARG A 1 311 ? 6.776 0.056 1.979 1.00 23.12 289 ARG A C 1
ATOM 2232 O O . ARG A 1 311 ? 5.913 -0.244 1.149 1.00 23.02 289 ARG A O 1
ATOM 2240 N N . HIS A 1 312 ? 7.637 -0.838 2.484 1.00 22.09 290 HIS A N 1
ATOM 2241 C CA . HIS A 1 312 ? 7.517 -2.264 2.090 1.00 22.74 290 HIS A CA 1
ATOM 2242 C C . HIS A 1 312 ? 6.170 -2.809 2.467 1.00 22.27 290 HIS A C 1
ATOM 2243 O O . HIS A 1 312 ? 5.578 -3.520 1.681 1.00 24.54 290 HIS A O 1
ATOM 2250 N N . VAL A 1 313 ? 5.666 -2.476 3.643 1.00 22.21 291 VAL A N 1
ATOM 2251 C CA . VAL A 1 313 ? 4.345 -2.974 4.025 1.00 22.72 291 VAL A CA 1
ATOM 2252 C C . VAL A 1 313 ? 3.284 -2.546 3.024 1.00 23.35 291 VAL A C 1
ATOM 2253 O O . VAL A 1 313 ? 2.529 -3.386 2.545 1.00 24.08 291 VAL A O 1
ATOM 2257 N N . ALA A 1 314 ? 3.281 -1.262 2.655 1.00 22.89 292 ALA A N 1
ATOM 2258 C CA . ALA A 1 314 ? 2.270 -0.716 1.757 1.00 23.10 292 ALA A CA 1
ATOM 2259 C C . ALA A 1 314 ? 2.339 -1.311 0.361 1.00 24.00 292 ALA A C 1
ATOM 2260 O O . ALA A 1 314 ? 1.302 -1.552 -0.260 1.00 22.44 292 ALA A O 1
ATOM 2262 N N . ASP A 1 315 ? 3.564 -1.488 -0.135 1.00 24.24 293 ASP A N 1
ATOM 2263 C CA . ASP A 1 315 ? 3.798 -2.182 -1.387 1.00 25.72 293 ASP A CA 1
ATOM 2264 C C . ASP A 1 315 ? 3.205 -3.603 -1.343 1.00 26.14 293 ASP A C 1
ATOM 2265 O O . ASP A 1 315 ? 2.539 -4.003 -2.277 1.00 25.99 293 ASP A O 1
ATOM 2270 N N . ALA A 1 316 ? 3.446 -4.332 -0.252 1.00 27.03 294 ALA A N 1
ATOM 2271 C CA . ALA A 1 316 ? 2.945 -5.691 -0.106 1.00 28.72 294 ALA A CA 1
ATOM 2272 C C . ALA A 1 316 ? 1.444 -5.735 -0.219 1.00 30.40 294 ALA A C 1
ATOM 2273 O O . ALA A 1 316 ? 0.920 -6.655 -0.831 1.00 31.48 294 ALA A O 1
ATOM 2275 N N . PHE A 1 317 ? 0.760 -4.733 0.349 1.00 31.45 295 PHE A N 1
ATOM 2276 C CA . PHE A 1 317 ? -0.702 -4.642 0.303 1.00 31.97 295 PHE A CA 1
ATOM 2277 C C . PHE A 1 317 ? -1.206 -4.234 -1.061 1.00 32.67 295 PHE A C 1
ATOM 2278 O O . PHE A 1 317 ? -2.311 -4.593 -1.470 1.00 32.31 295 PHE A O 1
ATOM 2294 N N . LEU A 1 319 ? 0.556 -4.849 -4.003 1.00 36.09 297 LEU A N 1
ATOM 2295 C CA . LEU A 1 319 ? 0.897 -5.931 -4.935 1.00 37.94 297 LEU A CA 1
ATOM 2296 C C . LEU A 1 319 ? 0.355 -7.307 -4.580 1.00 38.88 297 LEU A C 1
ATOM 2297 O O . LEU A 1 319 ? 0.471 -8.229 -5.376 1.00 38.81 297 LEU A O 1
ATOM 2302 N N . GLY A 1 320 ? -0.214 -7.463 -3.394 1.00 39.99 298 GLY A N 1
ATOM 2303 C CA . GLY A 1 320 ? -0.444 -8.796 -2.863 1.00 42.53 298 GLY A CA 1
ATOM 2304 C C . GLY A 1 320 ? -1.655 -9.510 -3.418 1.00 44.46 298 GLY A C 1
ATOM 2305 O O . GLY A 1 320 ? -2.731 -8.923 -3.512 1.00 44.76 298 GLY A O 1
ATOM 2306 N N . LYS A 1 321 ? -1.478 -10.775 -3.805 1.00 46.79 299 LYS A N 1
ATOM 2307 C CA . LYS A 1 321 ? -2.625 -11.608 -4.171 1.00 49.38 299 LYS A CA 1
ATOM 2308 C C . LYS A 1 321 ? -3.345 -11.941 -2.879 1.00 51.10 299 LYS A C 1
ATOM 2309 O O . LYS A 1 321 ? -2.752 -12.552 -1.991 1.00 51.38 299 LYS A O 1
ATOM 2311 N N . ARG A 1 322 ? -4.592 -11.490 -2.765 1.00 53.61 300 ARG A N 1
ATOM 2312 C CA . ARG A 1 322 ? -5.382 -11.634 -1.533 1.00 56.51 300 ARG A CA 1
ATOM 2313 C C . ARG A 1 322 ? -6.035 -13.006 -1.445 1.00 58.30 300 ARG A C 1
ATOM 2314 O O . ARG A 1 322 ? -7.053 -13.253 -2.107 1.00 58.64 300 ARG A O 1
ATOM 2316 N N . LYS A 1 323 ? -5.455 -13.871 -0.613 1.00 60.52 301 LYS A N 1
ATOM 2317 C CA . LYS A 1 323 ? -5.865 -15.280 -0.483 1.00 62.91 301 LYS A CA 1
ATOM 2318 C C . LYS A 1 323 ? -6.630 -15.569 0.826 1.00 64.71 301 LYS A C 1
ATOM 2319 O O . LYS A 1 323 ? -6.169 -15.200 1.914 1.00 64.67 301 LYS A O 1
ATOM 2325 N N . PHE A 1 324 ? -7.784 -16.241 0.719 1.00 66.76 302 PHE A N 1
ATOM 2326 C CA . PHE A 1 324 ? -8.631 -16.533 1.897 1.00 68.79 302 PHE A CA 1
ATOM 2327 C C . PHE A 1 324 ? -8.482 -17.936 2.481 1.00 69.85 302 PHE A C 1
ATOM 2328 O O . PHE A 1 324 ? -8.622 -18.933 1.763 1.00 70.38 302 PHE A O 1
ATOM 2336 N N . VAL A 1 325 ? -8.190 -18.000 3.786 1.00 71.03 303 VAL A N 1
ATOM 2337 C CA . VAL A 1 325 ? -7.796 -19.262 4.435 1.00 72.21 303 VAL A CA 1
ATOM 2338 C C . VAL A 1 325 ? -8.809 -19.942 5.381 1.00 73.13 303 VAL A C 1
ATOM 2339 O O . VAL A 1 325 ? -8.926 -21.183 5.356 1.00 73.37 303 VAL A O 1
ATOM 2343 N N . GLU A 1 326 ? -9.515 -19.151 6.200 1.00 73.63 304 GLU A N 1
ATOM 2344 C CA . GLU A 1 326 ? -10.602 -19.644 7.078 1.00 74.36 304 GLU A CA 1
ATOM 2345 C C . GLU A 1 326 ? -11.179 -18.521 7.903 1.00 74.59 304 GLU A C 1
ATOM 2346 O O . GLU A 1 326 ? -11.240 -17.387 7.441 1.00 75.16 304 GLU A O 1
ATOM 2352 N N . ALA A 1 327 ? -11.608 -18.851 9.119 1.00 74.54 305 ALA A N 1
ATOM 2353 C CA . ALA A 1 327 ? -12.048 -17.862 10.095 1.00 74.31 305 ALA A CA 1
ATOM 2354 C C . ALA A 1 327 ? -11.133 -17.900 11.321 1.00 73.94 305 ALA A C 1
ATOM 2355 O O . ALA A 1 327 ? -10.351 -18.842 11.500 1.00 73.63 305 ALA A O 1
ATOM 2357 N N . PHE A 1 328 ? -11.221 -16.867 12.155 1.00 73.69 306 PHE A N 1
ATOM 2358 C CA . PHE A 1 328 ? -10.394 -16.786 13.362 1.00 73.51 306 PHE A CA 1
ATOM 2359 C C . PHE A 1 328 ? -11.224 -16.309 14.553 1.00 73.35 306 PHE A C 1
ATOM 2360 O O . PHE A 1 328 ? -11.954 -15.310 14.441 1.00 73.47 306 PHE A O 1
ATOM 2368 N N . HIS A 1 329 ? -11.105 -17.021 15.682 1.00 73.01 307 HIS A N 1
ATOM 2369 C CA . HIS A 1 329 ? -11.848 -16.694 16.913 1.00 72.38 307 HIS A CA 1
ATOM 2370 C C . HIS A 1 329 ? -10.952 -16.658 18.148 1.00 71.98 307 HIS A C 1
ATOM 2371 O O . HIS A 1 329 ? -11.209 -15.905 19.085 1.00 71.40 307 HIS A O 1
#

Sequence (304 aa):
YFQSSPINLAIVGVGKIVRDQHLPSIAKNANFKLVATASRHGTVEGVNSYTTIEALDAEPSIDAVSLCPPQYRYEAAYKALVAGKHVFLEKPPGATLSEVADLEALANKQGASLFASWHSRYAPAVEAAKAFLASTTIKSVHVIWKEDVRHWHPNQDWIWQAGGLGVFDPGINALSIVTHILPRPVFITGAVLEFPENRDAPIAADIHFRDADGLPVHAEFDWRQTGKQSWDIVAETAAGQVLSEGGAKLSIDGRLTEPEQEYPSLYRRFAEIIKAGKSDVDVAPLRHVADAFLGKRKFVEAFH

InterPro domains:
  IPR000683 Gfo/Idh/MocA-like oxidoreductase, N-terminal [PF01408] (4-113)
  IPR036291 NAD(P)-binding domain superfamily [SSF51735] (3-165)
  IPR050463 Gfo/Idh/MocA family oxidoreductases and glycosidases [PTHR43818] (2-250)

Secondary structure (DSSP, 8-state):
-----PEEEEEE--SHHIIIIIHHHHHH-TTEEEEEEE-SS---TTSEEESSS----S-TT--EEEE--HHHHHHHHHHHHHTT-EEEEPSSS-SSHHHHHHHHHHHHHHT--EEE--GGGGSTTHHHHHHHHHSS-EEEEEEEEE-BHHHHSTT-SGGGSTTS-TTHHHHHHHHHHHHHHSSS--EEEEEEEEEEES-SS-SEEEEEEE-TT--EEEEEEESB--SS-EEEEEEEESS---EETTTTEE-STT-------HHHHHHHHHHHHHHHT--B---HHHHHHHHH---EEEEEEE--

Solvent-accessible surface area: 15185 Å² total

Nearest PDB structures (foldseek):
  4ew6-assembly1_A-2  TM=9.899E-01  e=2.809E-65  Rhizobium etli CFN 42
  6jnk-assembly2_C  TM=9.649E-01  e=8.050E-43  Azospirillum brasilense
  7cgr-assembly1_A  TM=9.627E-01  e=2.668E-42  Azospirillum brasilense
  7cgr-assembly1_B  TM=9.683E-01  e=4.460E-41  Azospirillum brasilense
  7cgq-assembly1_B  TM=9.721E-01  e=2.118E-40  Azospirillum brasilense

Radius of gyration: 20.09 Å; Cα contacts (8 Å, |Δi|>4): 639; chains: 1; bounding box: 52×51×50 Å

Organism: Rhizobium etli (strain ATCC 51251 / DSM 11541 / JCM 21823 / NBRC 15573 / CFN 42) (NCBI:txid347834)

B-factor: mean 40.9, std 13.15, range [16.46, 84.78]